Protein AF-A0A353N765-F1 (afdb_monomer_lite)

Secondary structure (DSSP, 8-state):
-EEEEE-TT-EEEEEESSSPPPEEEETTEE-PPP-EEEEETTEEEEEEEEE--TT-EEEEE-HHHHTTTBTTTBSS-S-HHHHHHHHHHHHTT---HHHHHHHHHHHHHHHTTT--SS---EEEEE--PPPEEEEEES--SSGGGHHHHHHHHHH--SEEEEE-HHHHHHHHHHHT---EE--SS--SSS---EEETTEEEEE-SHHHHHHHHHHHHH-SSSSSTT-S-SHHHHHHHHHHH-SEEEEEE--PPPGGG--TTS--HHHHHHHHHHHHHHHHHTTT-EEEEEE-

Sequence (292 aa):
FTIIQITMDGRVYVAEFDNPSLFFLRQGKVIPLRWSELELYGRRIKESRFQAMPGDVLVTVSDGVIHAGIGGVLNLGWRWEEVAGYLEKLVNLNPDAQTLSKWLITACDQLYACQPGDDTTALVFKIRTPRTLTVAVGPPQNKEDDAKIVEMLREEIGTKVVCGGTTGSIVARELGAEIKVNLKDLDPEIPPYGRLRGVDLVTEGIITLSKTLETLKKTEEPTESLTQENAVTMLSKFFLESDNIKFLVGKAINPAHQNPDLPLNLALKMQVVKEIAETLEQRGKNVELLYF

Foldseek 3Di:
DKDWDADPQQKIKIKDFPFDDKQKDDPLAGDDFDWDWDADPNGIMTMGIDGDDALIKIKGKGCLLQQQLDPHLDVRRCHPVNLRVVSSVVVVVVDDQVVSQVVSVVVSCVSNVVPRPDDIDMGMDGDHDFAEEEEEADAAQDPVCLLVSLVVQQPDPHAYEYAAPVNVVSNCVNVVWDWAWDPPPDDPQAFTWTDIVSHPTYGNHLSLLLLLLVVLVPPPDPDDPLPDDGSSSVVNVSLVRGQEYEYEYHQHDDPVPPPPPDDDPSVSRVVSVVSSQVSSVVVVGHYHYHYD

Radius of gyration: 24.38 Å; chains: 1; bounding box: 61×37×76 Å

pLDDT: mean 89.93, std 11.79, range [42.0, 98.31]

Structure (mmCIF, N/CA/C/O backbone):
data_AF-A0A353N765-F1
#
_entry.id   AF-A0A353N765-F1
#
loop_
_atom_site.group_PDB
_atom_site.id
_atom_site.type_symbol
_atom_site.label_atom_id
_atom_site.label_alt_id
_atom_site.label_comp_id
_atom_site.label_asym_id
_atom_site.label_entity_id
_atom_site.label_seq_id
_atom_site.pdbx_PDB_ins_code
_atom_site.Cartn_x
_atom_site.Cartn_y
_atom_site.Cartn_z
_atom_site.occupancy
_atom_site.B_iso_or_equiv
_atom_site.auth_seq_id
_atom_site.auth_comp_id
_atom_site.auth_asym_id
_atom_site.auth_atom_id
_atom_site.pdbx_PDB_model_num
ATOM 1 N N . PHE A 1 1 ? 12.900 11.369 -22.679 1.00 88.62 1 PHE A N 1
ATOM 2 C CA . PHE A 1 1 ? 11.836 11.517 -21.667 1.00 88.62 1 PHE A CA 1
ATOM 3 C C . PHE A 1 1 ? 10.688 10.547 -21.923 1.00 88.62 1 PHE A C 1
ATOM 5 O O . PHE A 1 1 ? 10.446 10.173 -23.068 1.00 88.62 1 PHE A O 1
ATOM 12 N N . THR A 1 2 ? 9.938 10.235 -20.862 1.00 95.12 2 THR A N 1
ATOM 13 C CA . THR A 1 2 ? 8.674 9.485 -20.916 1.00 95.12 2 THR A CA 1
ATOM 14 C C . THR A 1 2 ? 7.602 10.256 -20.146 1.00 95.12 2 THR A C 1
ATOM 16 O O . THR A 1 2 ? 7.842 10.673 -19.015 1.00 95.12 2 THR A O 1
ATOM 19 N N . ILE A 1 3 ? 6.427 10.458 -20.745 1.00 96.25 3 ILE A N 1
ATOM 20 C CA . ILE A 1 3 ? 5.248 11.051 -20.099 1.00 96.25 3 ILE A CA 1
ATOM 21 C C . ILE A 1 3 ? 4.169 9.980 -20.026 1.00 96.25 3 ILE A C 1
ATOM 23 O O . ILE A 1 3 ? 3.846 9.364 -21.039 1.00 96.25 3 ILE A O 1
ATOM 27 N N . ILE A 1 4 ? 3.597 9.780 -18.839 1.00 97.44 4 ILE A N 1
ATOM 28 C CA . ILE A 1 4 ? 2.501 8.838 -18.611 1.00 97.44 4 ILE A CA 1
ATOM 29 C C . ILE A 1 4 ? 1.373 9.582 -17.907 1.00 97.44 4 ILE A C 1
ATOM 31 O O . ILE A 1 4 ? 1.572 10.170 -16.846 1.00 97.44 4 ILE A O 1
ATOM 35 N N . GLN A 1 5 ? 0.181 9.537 -18.491 1.00 97.69 5 GLN A N 1
ATOM 36 C CA . GLN A 1 5 ? -1.042 10.050 -17.890 1.00 97.69 5 GLN A CA 1
ATOM 37 C C . GLN A 1 5 ? -2.024 8.898 -17.713 1.00 97.69 5 GLN A C 1
ATOM 39 O O . GLN A 1 5 ? -2.354 8.206 -18.675 1.00 97.69 5 GLN A O 1
ATOM 44 N N . ILE A 1 6 ? -2.509 8.714 -16.486 1.00 96.50 6 ILE A N 1
ATOM 45 C CA . ILE A 1 6 ? -3.503 7.697 -16.141 1.00 96.50 6 ILE A CA 1
ATOM 46 C C . ILE A 1 6 ? -4.707 8.416 -15.545 1.00 96.50 6 ILE A C 1
ATOM 48 O O . ILE A 1 6 ? -4.584 9.201 -14.608 1.00 96.50 6 ILE A O 1
ATOM 52 N N . THR A 1 7 ? -5.875 8.166 -16.118 1.00 95.19 7 THR A N 1
ATOM 53 C CA . THR A 1 7 ? -7.157 8.684 -15.625 1.00 95.19 7 THR A CA 1
ATOM 54 C C . THR A 1 7 ? -7.790 7.711 -14.630 1.00 95.19 7 THR A C 1
ATOM 56 O O . THR A 1 7 ? -7.470 6.522 -14.630 1.00 95.19 7 THR A O 1
ATOM 59 N N . MET A 1 8 ? -8.719 8.190 -13.795 1.00 89.25 8 MET A N 1
ATOM 60 C CA . MET A 1 8 ? -9.411 7.344 -12.807 1.00 89.25 8 MET A CA 1
ATOM 61 C C . MET A 1 8 ? -10.230 6.217 -13.449 1.00 89.25 8 MET A C 1
ATOM 63 O O . MET A 1 8 ? -10.403 5.166 -12.840 1.00 89.25 8 MET A O 1
ATOM 67 N N . ASP A 1 9 ? -10.699 6.402 -14.687 1.00 92.69 9 ASP A N 1
ATOM 68 C CA . ASP A 1 9 ? -11.381 5.358 -15.451 1.00 92.69 9 ASP A CA 1
ATOM 69 C C . ASP A 1 9 ? -10.416 4.411 -16.185 1.00 92.69 9 ASP A C 1
ATOM 71 O O . ASP A 1 9 ? -10.848 3.571 -16.968 1.00 92.69 9 ASP A O 1
ATOM 75 N N . GLY A 1 10 ? -9.107 4.510 -15.925 1.00 94.44 10 GLY A N 1
ATOM 76 C CA . GLY A 1 10 ? -8.085 3.583 -16.410 1.00 94.44 10 GLY A CA 1
ATOM 77 C C . GLY A 1 10 ? -7.599 3.842 -17.837 1.00 94.44 10 GLY A C 1
ATOM 78 O O . GLY A 1 10 ? -6.813 3.049 -18.356 1.00 94.44 10 GLY A O 1
ATOM 79 N N . ARG A 1 11 ? -8.012 4.939 -18.487 1.00 97.81 11 ARG A N 1
ATOM 80 C CA . ARG A 1 11 ? -7.413 5.336 -19.771 1.00 97.81 11 ARG A CA 1
ATOM 81 C C . ARG A 1 11 ? -5.995 5.823 -19.530 1.00 97.81 11 ARG A C 1
ATOM 83 O O . ARG A 1 11 ? -5.777 6.701 -18.689 1.00 97.81 11 ARG A O 1
ATOM 90 N N . VAL A 1 12 ? -5.068 5.265 -20.298 1.00 98.06 12 VAL A N 1
ATOM 91 C CA . VAL A 1 12 ? -3.646 5.583 -20.258 1.00 98.06 12 VAL A CA 1
ATOM 92 C C . VAL A 1 12 ? -3.241 6.258 -21.557 1.00 98.06 12 VAL A C 1
ATOM 94 O O . VAL A 1 12 ? -3.574 5.791 -22.649 1.00 98.06 12 VAL A O 1
ATOM 97 N N . TYR A 1 13 ? -2.489 7.341 -21.423 1.00 97.81 13 TYR A N 1
ATOM 98 C CA . TYR A 1 13 ? -1.740 7.973 -22.496 1.00 97.81 13 TYR A CA 1
ATOM 99 C C . TYR A 1 13 ? -0.249 7.928 -22.162 1.00 97.81 13 TYR A C 1
ATOM 101 O O . TYR A 1 13 ? 0.144 8.245 -21.038 1.00 97.81 13 TYR A O 1
ATOM 109 N N . VAL A 1 14 ? 0.564 7.530 -23.137 1.00 97.62 14 VAL A N 1
ATOM 110 C CA . VAL A 1 14 ? 2.021 7.447 -23.022 1.00 97.62 14 VAL A CA 1
ATOM 111 C C . VAL A 1 14 ? 2.649 8.186 -24.192 1.00 97.62 14 VAL A C 1
ATOM 113 O O . VAL A 1 14 ? 2.227 7.981 -25.330 1.00 97.62 14 VAL A O 1
ATOM 116 N N . ALA A 1 15 ? 3.660 9.005 -23.915 1.00 96.88 15 ALA A N 1
ATOM 117 C CA . ALA A 1 15 ? 4.512 9.627 -24.920 1.00 96.88 15 ALA A CA 1
ATOM 118 C C . ALA A 1 15 ? 5.990 9.404 -24.588 1.00 96.88 15 ALA A C 1
ATOM 120 O O . ALA A 1 15 ? 6.420 9.647 -23.459 1.00 96.88 15 ALA A O 1
ATOM 121 N N . GLU A 1 16 ? 6.764 8.971 -25.576 1.00 95.75 16 GLU A N 1
ATOM 122 C CA . GLU A 1 16 ? 8.176 8.615 -25.447 1.00 95.75 16 GLU A CA 1
ATOM 123 C C . GLU A 1 16 ? 9.023 9.372 -26.465 1.00 95.75 16 GLU A C 1
ATOM 125 O O . GLU A 1 16 ? 8.690 9.456 -27.650 1.00 95.75 16 GLU A O 1
ATOM 130 N N . PHE A 1 17 ? 10.151 9.892 -25.992 1.00 93.62 17 PHE A N 1
ATOM 131 C CA . PHE A 1 17 ? 11.186 10.512 -26.808 1.00 93.62 17 PHE A CA 1
ATOM 132 C C . PHE A 1 17 ? 12.553 10.085 -26.266 1.00 93.62 17 PHE A C 1
ATOM 134 O O . PHE A 1 17 ? 12.838 10.366 -25.106 1.00 93.62 17 PHE A O 1
ATOM 141 N N . ASP A 1 18 ? 13.375 9.408 -27.066 1.00 89.75 18 ASP A N 1
ATOM 142 C CA . ASP A 1 18 ? 14.732 8.910 -26.747 1.00 89.75 18 ASP A CA 1
ATOM 143 C C . ASP A 1 18 ? 14.887 7.946 -25.546 1.00 89.75 18 ASP A C 1
ATOM 145 O O . ASP A 1 18 ? 15.923 7.301 -25.425 1.00 89.75 18 ASP A O 1
ATOM 149 N N . ASN A 1 19 ? 13.877 7.775 -24.686 1.00 90.81 19 ASN A N 1
ATOM 150 C CA . ASN A 1 19 ? 13.922 6.807 -23.586 1.00 90.81 19 ASN A CA 1
ATOM 151 C C . ASN A 1 19 ? 13.622 5.374 -24.064 1.00 90.81 19 ASN A C 1
ATOM 153 O O . ASN A 1 19 ? 12.919 5.193 -25.065 1.00 90.81 19 ASN A O 1
ATOM 157 N N . PRO A 1 20 ? 14.070 4.350 -23.310 1.00 94.50 20 PRO A N 1
ATOM 158 C CA . PRO A 1 20 ? 13.608 2.981 -23.497 1.00 94.50 20 PRO A CA 1
ATOM 159 C C . PRO A 1 20 ? 12.083 2.890 -23.456 1.00 94.50 20 PRO A C 1
ATOM 161 O O . PRO A 1 20 ? 11.436 3.535 -22.626 1.00 94.50 20 PRO A O 1
ATOM 164 N N . SER A 1 21 ? 11.515 2.055 -24.329 1.00 95.44 21 SER A N 1
ATOM 165 C CA . SER A 1 21 ? 10.065 1.903 -24.389 1.00 95.44 21 SER A CA 1
ATOM 166 C C . SER A 1 21 ? 9.489 1.257 -23.135 1.00 95.44 21 SER A C 1
ATOM 168 O O . SER A 1 21 ? 10.074 0.343 -22.552 1.00 95.44 21 SER A O 1
ATOM 170 N N . LEU A 1 22 ? 8.304 1.719 -22.753 1.00 97.06 22 LEU A N 1
ATOM 171 C CA . LEU A 1 22 ? 7.534 1.260 -21.612 1.00 97.06 22 LEU A CA 1
ATOM 172 C C . LEU A 1 22 ? 7.323 -0.256 -21.654 1.00 97.06 22 LEU A C 1
ATOM 174 O O . LEU A 1 22 ? 6.846 -0.816 -22.645 1.00 97.06 22 LEU A O 1
ATOM 178 N N . PHE A 1 23 ? 7.562 -0.908 -20.522 1.00 98.06 23 PHE A N 1
ATOM 179 C CA . PHE A 1 23 ? 7.103 -2.268 -20.292 1.00 98.06 23 PHE A CA 1
ATOM 180 C C . PHE A 1 23 ? 5.655 -2.221 -19.808 1.00 98.06 23 PHE A C 1
ATOM 182 O O . PHE A 1 23 ? 5.371 -1.769 -18.697 1.00 98.06 23 PHE A O 1
ATOM 189 N N . PHE A 1 24 ? 4.729 -2.699 -20.634 1.00 98.25 24 PHE A N 1
ATOM 190 C CA . PHE A 1 24 ? 3.342 -2.898 -20.233 1.00 98.25 24 PHE A CA 1
ATOM 191 C C . PHE A 1 24 ? 3.104 -4.377 -19.944 1.00 98.25 24 PHE A C 1
ATOM 193 O O . PHE A 1 24 ? 3.171 -5.205 -20.851 1.00 98.25 24 PHE A O 1
ATOM 200 N N . LEU A 1 25 ? 2.839 -4.711 -18.682 1.00 98.12 25 LEU A N 1
ATOM 201 C CA . LEU A 1 25 ? 2.554 -6.067 -18.245 1.00 98.12 25 LEU A CA 1
ATOM 202 C C . LEU A 1 25 ? 1.072 -6.237 -17.935 1.00 98.12 25 LEU A C 1
ATOM 204 O O . LEU A 1 25 ? 0.482 -5.461 -17.184 1.00 98.12 25 LEU A O 1
ATOM 208 N N . ARG A 1 26 ? 0.502 -7.326 -18.440 1.00 97.00 26 ARG A N 1
ATOM 209 C CA . ARG A 1 26 ? -0.854 -7.771 -18.126 1.00 97.00 26 ARG A CA 1
ATOM 210 C C . ARG A 1 26 ? -0.843 -9.280 -17.951 1.00 97.00 26 ARG A C 1
ATOM 212 O O . ARG A 1 26 ? -0.241 -9.996 -18.745 1.00 97.00 26 ARG A O 1
ATOM 219 N N . GLN A 1 27 ? -1.485 -9.755 -16.884 1.00 95.44 27 GLN A N 1
ATOM 220 C CA . GLN A 1 27 ? -1.518 -11.182 -16.525 1.00 95.44 27 GLN A CA 1
ATOM 221 C C . GLN A 1 27 ? -0.111 -11.816 -16.455 1.00 95.44 27 GLN A C 1
ATOM 223 O O . GLN A 1 27 ? 0.110 -12.932 -16.917 1.00 95.44 27 GLN A O 1
ATOM 228 N N . GLY A 1 28 ? 0.859 -11.078 -15.903 1.00 95.19 28 GLY A N 1
ATOM 229 C CA . GLY A 1 28 ? 2.231 -11.564 -15.718 1.00 95.19 28 GLY A CA 1
ATOM 230 C C . GLY A 1 28 ? 3.083 -11.628 -16.987 1.00 95.19 28 GLY A C 1
ATOM 231 O O . GLY A 1 28 ? 4.169 -12.204 -16.943 1.00 95.19 28 GLY A O 1
ATOM 232 N N . LYS A 1 29 ? 2.611 -11.058 -18.103 1.00 97.50 29 LYS A N 1
ATOM 233 C CA . LYS A 1 29 ? 3.309 -11.050 -19.393 1.00 97.50 29 LYS A CA 1
ATOM 234 C C . LYS A 1 29 ? 3.450 -9.654 -19.963 1.00 97.50 29 LYS A C 1
ATOM 236 O O . LYS A 1 29 ? 2.523 -8.855 -19.852 1.00 97.50 29 LYS A O 1
ATOM 241 N N . VAL A 1 30 ? 4.595 -9.377 -20.581 1.00 97.38 30 VAL A N 1
ATOM 242 C CA . VAL A 1 30 ? 4.825 -8.128 -21.310 1.00 97.38 30 VAL A CA 1
ATOM 243 C C . VAL A 1 30 ? 4.044 -8.188 -22.620 1.00 97.38 30 VAL A C 1
ATOM 245 O O . VAL A 1 30 ? 4.188 -9.125 -23.405 1.00 97.38 30 VAL A O 1
ATOM 248 N N . ILE A 1 31 ? 3.189 -7.195 -22.851 1.00 95.62 31 ILE A N 1
ATOM 249 C CA . ILE A 1 31 ? 2.353 -7.095 -24.046 1.00 95.62 31 ILE A CA 1
ATOM 250 C C . ILE A 1 31 ? 2.857 -5.938 -24.912 1.00 95.62 31 ILE A C 1
ATOM 252 O O . ILE A 1 31 ? 3.052 -4.833 -24.399 1.00 95.62 31 ILE A O 1
ATOM 256 N N . PRO A 1 32 ? 3.032 -6.143 -26.231 1.00 92.38 32 PRO A N 1
ATOM 257 C CA . PRO A 1 32 ? 3.418 -5.065 -27.128 1.00 92.38 32 PRO A CA 1
ATOM 258 C C . PRO A 1 32 ? 2.316 -4.003 -27.216 1.00 92.38 32 PRO A C 1
ATOM 260 O O . PRO A 1 32 ? 1.143 -4.307 -27.453 1.00 92.38 32 PRO A O 1
ATOM 263 N N . LEU A 1 33 ? 2.710 -2.739 -27.079 1.00 94.31 33 LEU A N 1
ATOM 264 C CA . LEU A 1 33 ? 1.838 -1.596 -27.326 1.00 94.31 33 LEU A CA 1
ATOM 265 C C . LEU A 1 33 ? 1.863 -1.203 -28.805 1.00 94.31 33 LEU A C 1
ATOM 267 O O . LEU A 1 33 ? 2.879 -1.325 -29.490 1.00 94.31 33 LEU A O 1
ATOM 271 N N . ARG A 1 34 ? 0.726 -0.706 -29.300 1.00 94.38 34 ARG A N 1
ATOM 272 C CA . ARG A 1 34 ? 0.653 -0.068 -30.618 1.00 94.38 34 ARG A CA 1
ATOM 273 C C . ARG A 1 34 ? 1.061 1.390 -30.475 1.00 94.38 34 ARG A C 1
ATOM 275 O O . ARG A 1 34 ? 0.471 2.104 -29.669 1.00 94.38 34 ARG A O 1
ATOM 282 N N . TRP A 1 35 ? 2.031 1.805 -31.275 1.00 95.38 35 TRP A N 1
ATOM 283 C CA . TRP A 1 35 ? 2.570 3.157 -31.262 1.00 95.38 35 TRP A CA 1
ATOM 284 C C . TRP A 1 35 ? 2.161 3.913 -32.522 1.00 95.38 35 TRP A C 1
ATOM 286 O O . TRP A 1 35 ? 2.168 3.354 -33.619 1.00 95.38 35 TRP A O 1
ATOM 296 N N . SER A 1 36 ? 1.832 5.189 -32.359 1.00 94.88 36 SER A N 1
ATOM 297 C CA . SER A 1 36 ? 1.786 6.173 -33.438 1.00 94.88 36 SER A CA 1
ATOM 298 C C . SER A 1 36 ? 2.992 7.096 -33.327 1.00 94.88 36 SER A C 1
ATOM 300 O O . SER A 1 36 ? 3.364 7.477 -32.219 1.00 94.88 36 SER A O 1
ATOM 302 N N . GLU A 1 37 ? 3.587 7.474 -34.453 1.00 93.44 37 GLU A N 1
ATOM 303 C CA . GLU A 1 37 ? 4.688 8.437 -34.478 1.00 93.44 37 GLU A CA 1
ATOM 304 C C . GLU A 1 37 ? 4.165 9.842 -34.779 1.00 93.44 37 GLU A C 1
ATOM 306 O O . GLU A 1 37 ? 3.317 10.034 -35.651 1.00 93.44 37 GLU A O 1
ATOM 311 N N . LEU A 1 38 ? 4.697 10.819 -34.054 1.00 91.06 38 LEU A N 1
ATOM 312 C CA . LEU A 1 38 ? 4.463 12.238 -34.249 1.00 91.06 38 LEU A CA 1
ATOM 313 C C . LEU A 1 38 ? 5.814 12.924 -34.459 1.00 91.06 38 LEU A C 1
ATOM 315 O O . LEU A 1 38 ? 6.715 12.792 -33.633 1.00 91.06 38 LEU A O 1
ATOM 319 N N . GLU A 1 39 ? 5.960 13.672 -35.551 1.00 91.50 39 GLU A N 1
ATOM 320 C CA . GLU A 1 39 ? 7.152 14.485 -35.793 1.00 91.50 39 GLU A CA 1
ATOM 321 C C . GLU A 1 39 ? 6.889 15.941 -35.387 1.00 91.50 39 GLU A C 1
ATOM 323 O O . GLU A 1 39 ? 6.013 16.602 -35.943 1.00 91.50 39 GLU A O 1
ATOM 328 N N . LEU A 1 40 ? 7.651 16.448 -34.416 1.00 88.44 40 LEU A N 1
ATOM 329 C CA . LEU A 1 40 ? 7.603 17.840 -33.965 1.00 88.44 40 LEU A CA 1
ATOM 330 C C . LEU A 1 40 ? 9.001 18.443 -34.041 1.00 88.44 40 LEU A C 1
ATOM 332 O O . LEU A 1 40 ? 9.928 17.943 -33.410 1.00 88.44 40 LEU A O 1
ATOM 336 N N . TYR A 1 41 ? 9.159 19.531 -34.798 1.00 89.50 41 TYR A N 1
ATOM 337 C CA . TYR A 1 41 ? 10.441 20.235 -34.950 1.00 89.50 41 TYR A CA 1
ATOM 338 C C . TYR A 1 41 ? 11.619 19.303 -35.320 1.00 89.50 41 TYR A C 1
ATOM 340 O O . TYR A 1 41 ? 12.726 19.457 -34.807 1.00 89.50 41 TYR A O 1
ATOM 348 N N . GLY A 1 42 ? 11.373 18.307 -36.181 1.00 89.00 42 GLY A N 1
ATOM 349 C CA . GLY A 1 42 ? 12.374 17.321 -36.615 1.00 89.00 42 GLY A CA 1
ATOM 350 C C . GLY A 1 42 ? 12.688 16.219 -35.594 1.00 89.00 42 GLY A C 1
ATOM 351 O O . GLY A 1 42 ? 13.610 15.433 -35.803 1.00 89.00 42 GLY A O 1
ATOM 352 N N . ARG A 1 43 ? 11.946 16.146 -34.483 1.00 90.94 43 ARG A N 1
ATOM 353 C CA . ARG A 1 43 ? 12.054 15.089 -33.470 1.00 90.94 43 ARG A CA 1
ATOM 354 C C . ARG A 1 43 ? 10.874 14.136 -33.575 1.00 90.94 43 ARG A C 1
ATOM 356 O O . ARG A 1 43 ? 9.733 14.582 -33.673 1.00 90.94 43 ARG A O 1
ATOM 363 N N . ARG A 1 44 ? 11.143 12.831 -33.516 1.00 92.62 44 ARG A N 1
ATOM 364 C CA . ARG A 1 44 ? 10.113 11.784 -33.549 1.00 92.62 44 ARG A CA 1
ATOM 365 C C . ARG A 1 44 ? 9.726 11.378 -32.137 1.00 92.62 44 ARG A C 1
ATOM 367 O O . ARG A 1 44 ? 10.560 10.883 -31.388 1.00 92.62 44 ARG A O 1
ATOM 374 N N . ILE A 1 45 ? 8.462 11.573 -31.798 1.00 95.06 45 ILE A N 1
ATOM 375 C CA . ILE A 1 45 ? 7.856 11.182 -30.528 1.00 95.06 45 ILE A CA 1
ATOM 376 C C . ILE A 1 45 ? 6.924 10.007 -30.805 1.00 95.06 45 ILE A C 1
ATOM 378 O O . ILE A 1 45 ? 6.144 10.043 -31.757 1.00 95.06 45 ILE A O 1
ATOM 382 N N . LYS A 1 46 ? 6.995 8.961 -29.983 1.00 95.25 46 LYS A N 1
ATOM 383 C CA . LYS A 1 46 ? 6.057 7.837 -30.049 1.00 95.25 46 LYS A CA 1
ATOM 384 C C . LYS A 1 46 ? 4.958 8.042 -29.025 1.00 95.25 46 LYS A C 1
ATOM 386 O O . LYS A 1 46 ? 5.240 8.320 -27.866 1.00 95.25 46 LYS A O 1
ATOM 391 N N . GLU A 1 47 ? 3.714 7.871 -29.444 1.00 97.00 47 GLU A N 1
ATOM 392 C CA . GLU A 1 47 ? 2.546 7.952 -28.574 1.00 97.00 47 GLU A CA 1
ATOM 393 C C . GLU A 1 47 ? 1.765 6.640 -28.567 1.00 97.00 47 GLU A C 1
ATOM 395 O O . GLU A 1 47 ? 1.634 5.971 -29.595 1.00 97.00 47 GLU A O 1
ATOM 400 N N . SER A 1 48 ? 1.196 6.296 -27.416 1.00 97.19 48 SER A N 1
ATOM 401 C CA . SER A 1 48 ? 0.269 5.178 -27.271 1.00 97.19 48 SER A CA 1
ATOM 402 C C . SER A 1 48 ? -0.893 5.558 -26.361 1.00 97.19 48 SER A C 1
ATOM 404 O O . SER A 1 48 ? -0.742 6.301 -25.390 1.00 97.19 48 SER A O 1
ATOM 406 N N . ARG A 1 49 ? -2.083 5.058 -26.702 1.00 97.75 49 ARG A N 1
ATOM 407 C CA . ARG A 1 49 ? -3.318 5.230 -25.931 1.00 97.75 49 ARG A CA 1
ATOM 408 C C . ARG A 1 49 ? -3.977 3.872 -25.764 1.00 97.75 49 ARG A C 1
ATOM 410 O O . ARG A 1 49 ? -4.230 3.187 -26.754 1.00 97.75 49 ARG A O 1
ATOM 417 N N . PHE A 1 50 ? -4.260 3.483 -24.527 1.00 97.25 50 PHE A N 1
ATOM 418 C CA . PHE A 1 50 ? -4.866 2.187 -24.228 1.00 97.25 50 PHE A CA 1
ATOM 419 C C . PHE A 1 50 ? -5.666 2.212 -22.923 1.00 97.25 50 PHE A C 1
ATOM 421 O O . PHE A 1 50 ? -5.571 3.141 -22.124 1.00 97.25 50 PHE A O 1
ATOM 428 N N . GLN A 1 51 ? -6.479 1.175 -22.723 1.00 97.25 51 GLN A N 1
ATOM 429 C CA . GLN A 1 51 ? -7.261 0.972 -21.509 1.00 97.25 51 GLN A CA 1
ATOM 430 C C . GLN A 1 51 ? -6.527 0.003 -20.580 1.00 97.25 51 GLN A C 1
ATOM 432 O O . GLN A 1 51 ? -6.354 -1.175 -20.922 1.00 97.25 51 GLN A O 1
ATOM 437 N N . ALA A 1 52 ? -6.123 0.489 -19.409 1.00 96.69 52 ALA A N 1
ATOM 438 C CA . ALA A 1 52 ? -5.592 -0.348 -18.347 1.00 96.69 52 ALA A CA 1
ATOM 439 C C . ALA A 1 52 ? -6.718 -0.940 -17.489 1.00 96.69 52 ALA A C 1
ATOM 441 O O . ALA A 1 52 ? -7.834 -0.415 -17.417 1.00 96.69 52 ALA A O 1
ATOM 442 N N . MET A 1 53 ? -6.409 -2.061 -16.852 1.00 96.00 53 MET A N 1
ATOM 443 C CA . MET A 1 53 ? -7.300 -2.837 -16.000 1.00 96.00 53 MET A CA 1
ATOM 444 C C . MET A 1 53 ? -6.614 -3.130 -14.660 1.00 96.00 53 MET A C 1
ATOM 446 O O . MET A 1 53 ? -5.383 -3.172 -14.599 1.00 96.00 53 MET A O 1
ATOM 450 N N . PRO A 1 54 ? -7.376 -3.361 -13.576 1.00 95.25 54 PRO A N 1
ATOM 451 C CA . PRO A 1 54 ? -6.803 -3.832 -12.321 1.00 95.25 54 PRO A CA 1
ATOM 452 C C . PRO A 1 54 ? -5.921 -5.071 -12.530 1.00 95.25 54 PRO A C 1
ATOM 454 O O . PRO A 1 54 ? -6.329 -6.030 -13.181 1.00 95.25 54 PRO A O 1
ATOM 457 N N . GLY A 1 55 ? -4.716 -5.044 -11.966 1.00 94.81 55 GLY A N 1
ATOM 458 C CA . GLY A 1 55 ? -3.686 -6.067 -12.142 1.00 94.81 55 GLY A CA 1
ATOM 459 C C . GLY A 1 55 ? -2.636 -5.730 -13.202 1.00 94.81 55 GLY A C 1
ATOM 460 O O . GLY A 1 55 ? -1.571 -6.345 -13.187 1.00 94.81 55 GLY A O 1
ATOM 461 N N . ASP A 1 56 ? -2.885 -4.750 -14.074 1.00 97.50 56 ASP A N 1
ATOM 462 C CA . ASP A 1 56 ? -1.877 -4.284 -15.025 1.00 97.50 56 ASP A CA 1
ATOM 463 C C . ASP A 1 56 ? -0.723 -3.564 -14.317 1.00 97.50 56 ASP A C 1
ATOM 465 O O . ASP A 1 56 ? -0.912 -2.865 -13.314 1.00 97.50 56 ASP A O 1
ATOM 469 N N . VAL A 1 57 ? 0.477 -3.700 -14.879 1.00 98.12 57 VAL A N 1
ATOM 470 C CA . VAL A 1 57 ? 1.694 -3.042 -14.398 1.00 98.12 57 VAL A CA 1
ATOM 471 C C . VAL A 1 57 ? 2.357 -2.304 -15.552 1.00 98.12 57 VAL A C 1
ATOM 473 O O . VAL A 1 57 ? 2.529 -2.854 -16.636 1.00 98.12 57 VAL A O 1
ATOM 476 N N . LEU A 1 58 ? 2.727 -1.048 -15.329 1.00 98.19 58 LEU A N 1
ATOM 477 C CA . LEU A 1 58 ? 3.492 -0.243 -16.273 1.00 98.19 58 LEU A CA 1
ATOM 478 C C . LEU A 1 58 ? 4.849 0.045 -15.639 1.00 98.19 58 LEU A C 1
ATOM 480 O O . LEU A 1 58 ? 4.901 0.511 -14.502 1.00 98.19 58 LEU A O 1
ATOM 484 N N . VAL A 1 59 ? 5.934 -0.210 -16.362 1.00 98.19 59 VAL A N 1
ATOM 485 C CA . VAL A 1 59 ? 7.294 0.092 -15.906 1.00 98.19 59 VAL A CA 1
ATOM 486 C C . VAL A 1 59 ? 7.988 0.941 -16.958 1.00 98.19 59 VAL A C 1
ATOM 488 O O . VAL A 1 59 ? 8.067 0.544 -18.117 1.00 98.19 59 VAL A O 1
ATOM 491 N N . THR A 1 60 ? 8.494 2.104 -16.558 1.00 97.44 60 THR A N 1
ATOM 492 C CA . THR A 1 60 ? 9.382 2.935 -17.382 1.00 97.44 60 THR A CA 1
ATOM 493 C C . THR A 1 60 ? 10.731 3.053 -16.697 1.00 97.44 60 THR A C 1
ATOM 495 O O . THR A 1 60 ? 10.814 3.085 -15.468 1.00 97.44 60 THR A O 1
ATOM 498 N N . VAL A 1 61 ? 11.787 3.126 -17.495 1.00 97.06 61 VAL A N 1
ATOM 499 C CA . VAL A 1 61 ? 13.167 3.149 -17.010 1.00 97.06 61 VAL A CA 1
ATOM 500 C C . VAL A 1 61 ? 13.987 4.201 -17.751 1.00 97.06 61 VAL A C 1
ATOM 502 O O . VAL A 1 61 ? 13.604 4.614 -18.849 1.00 97.06 61 VAL A O 1
ATOM 505 N N . SER A 1 62 ? 15.093 4.645 -17.153 1.00 95.25 62 SER A N 1
ATOM 506 C CA . SER A 1 62 ? 16.162 5.315 -17.899 1.00 95.25 62 SER A CA 1
ATOM 507 C C . SER A 1 62 ? 16.976 4.298 -18.703 1.00 95.25 62 SER A C 1
ATOM 509 O O . SER A 1 62 ? 16.908 3.085 -18.487 1.00 95.25 62 SER A O 1
ATOM 511 N N . ASP A 1 63 ? 17.751 4.807 -19.648 1.00 93.62 63 ASP A N 1
ATOM 512 C CA . ASP A 1 63 ? 18.784 4.074 -20.375 1.00 93.62 63 ASP A CA 1
ATOM 513 C C . ASP A 1 63 ? 19.828 3.432 -19.450 1.00 93.62 63 ASP A C 1
ATOM 515 O O . ASP A 1 63 ? 20.256 2.320 -19.747 1.00 93.62 63 ASP A O 1
ATOM 519 N N . GLY A 1 64 ? 20.129 4.021 -18.287 1.00 94.12 64 GLY A N 1
ATOM 520 C CA . GLY A 1 64 ? 20.946 3.383 -17.243 1.00 94.12 64 GLY A CA 1
ATOM 521 C C . GLY A 1 64 ? 20.487 1.961 -16.867 1.00 94.12 64 GLY A C 1
ATOM 522 O O . GLY A 1 64 ? 21.306 1.072 -16.665 1.00 94.12 64 GLY A O 1
ATOM 523 N N . VAL A 1 65 ? 19.181 1.660 -16.887 1.00 95.44 65 VAL A N 1
ATOM 524 C CA . VAL A 1 65 ? 18.710 0.274 -16.667 1.00 95.44 65 VAL A CA 1
ATOM 525 C C . VAL A 1 65 ? 19.070 -0.635 -17.845 1.00 95.44 65 VAL A C 1
ATOM 527 O O . VAL A 1 65 ? 19.526 -1.757 -17.642 1.00 95.44 65 VAL A O 1
ATOM 530 N N . ILE A 1 66 ? 18.886 -0.160 -19.080 1.00 94.38 66 ILE A N 1
ATOM 531 C CA . ILE A 1 66 ? 19.159 -0.946 -20.294 1.00 94.38 66 ILE A CA 1
ATOM 532 C C . ILE A 1 66 ? 20.667 -1.140 -20.514 1.00 94.38 66 ILE A C 1
ATOM 534 O O . ILE A 1 66 ? 21.115 -2.142 -21.071 1.00 94.38 66 ILE A O 1
ATOM 538 N N . HIS A 1 67 ? 21.474 -0.188 -20.058 1.00 90.88 67 HIS A N 1
ATOM 539 C CA . HIS A 1 67 ? 22.928 -0.220 -20.144 1.00 90.88 67 HIS A CA 1
ATOM 540 C C . HIS A 1 67 ? 23.594 -0.813 -18.898 1.00 90.88 67 HIS A C 1
ATOM 542 O O . HIS A 1 67 ? 24.823 -0.879 -18.843 1.00 90.88 67 HIS A O 1
ATOM 548 N N . ALA A 1 68 ? 22.818 -1.312 -17.932 1.00 90.06 68 ALA A N 1
ATOM 549 C CA . ALA A 1 68 ? 23.357 -1.910 -16.721 1.00 90.06 68 ALA A CA 1
ATOM 550 C C . ALA A 1 68 ? 24.358 -3.033 -17.036 1.00 90.06 68 ALA A C 1
ATOM 552 O O . ALA A 1 68 ? 24.083 -3.951 -17.812 1.00 90.06 68 ALA A O 1
ATOM 553 N N . GLY A 1 69 ? 25.549 -2.930 -16.442 1.00 85.88 69 GLY A N 1
ATOM 554 C CA . GLY A 1 69 ? 26.642 -3.886 -16.615 1.00 85.88 69 GLY A CA 1
ATOM 555 C C . GLY A 1 69 ? 27.412 -3.802 -17.936 1.00 85.88 69 GLY A C 1
ATOM 556 O O . GLY A 1 69 ? 28.301 -4.632 -18.132 1.00 85.88 69 GLY A O 1
ATOM 557 N N . ILE A 1 70 ? 27.127 -2.836 -18.823 1.00 85.81 70 ILE A N 1
ATOM 558 C CA . ILE A 1 70 ? 27.863 -2.668 -20.087 1.00 85.81 70 ILE A CA 1
ATOM 559 C C . ILE A 1 70 ? 29.365 -2.452 -19.843 1.00 85.81 70 ILE A C 1
ATOM 561 O O . ILE A 1 70 ? 29.766 -1.644 -19.009 1.00 85.81 70 ILE A O 1
ATOM 565 N N . GLY A 1 71 ? 30.210 -3.198 -20.560 1.00 70.44 71 GLY A N 1
ATOM 566 C CA . GLY A 1 71 ? 31.672 -3.101 -20.434 1.00 70.44 71 GLY A CA 1
ATOM 567 C C . GLY A 1 71 ? 32.245 -3.681 -19.132 1.00 70.44 71 GLY A C 1
ATOM 568 O O . GLY A 1 71 ? 33.457 -3.624 -18.931 1.00 70.44 71 GLY A O 1
ATOM 569 N N . GLY A 1 72 ? 31.394 -4.254 -18.277 1.00 79.06 72 GLY A N 1
ATOM 570 C CA . GLY A 1 72 ? 31.766 -4.944 -17.045 1.00 79.06 72 GLY A CA 1
ATOM 571 C C . GLY A 1 72 ? 31.222 -6.369 -17.038 1.00 79.06 72 GLY A C 1
ATOM 572 O O . GLY A 1 72 ? 31.779 -7.258 -17.679 1.00 79.06 72 GLY A O 1
ATOM 573 N N . VAL A 1 73 ? 30.124 -6.587 -16.309 1.00 76.81 73 VAL A N 1
ATOM 574 C CA . VAL A 1 73 ? 29.481 -7.906 -16.160 1.00 76.81 73 VAL A CA 1
ATOM 575 C C . VAL A 1 73 ? 28.866 -8.402 -17.477 1.00 76.81 73 VAL A C 1
ATOM 577 O O . VAL A 1 73 ? 28.825 -9.608 -17.723 1.00 76.81 73 VAL A O 1
ATOM 580 N N . LEU A 1 74 ? 28.404 -7.489 -18.338 1.00 79.19 74 LEU A N 1
ATOM 581 C CA . LEU A 1 74 ? 27.758 -7.781 -19.617 1.00 79.19 74 LEU A CA 1
ATOM 582 C C . LEU A 1 74 ? 28.458 -7.052 -20.772 1.00 79.19 74 LEU A C 1
ATOM 584 O O . LEU A 1 74 ? 28.798 -5.874 -20.694 1.00 79.19 74 LEU A O 1
ATOM 588 N N . ASN A 1 75 ? 28.594 -7.728 -21.913 1.00 73.94 75 ASN A N 1
ATOM 589 C CA . ASN A 1 75 ? 29.221 -7.129 -23.097 1.00 73.94 75 ASN A CA 1
ATOM 590 C C . ASN A 1 75 ? 28.335 -6.076 -23.789 1.00 73.94 75 ASN A C 1
ATOM 592 O O . ASN A 1 75 ? 28.861 -5.170 -24.425 1.00 73.94 75 ASN A O 1
ATOM 596 N N . LEU A 1 76 ? 27.004 -6.200 -23.693 1.00 81.31 76 LEU A N 1
ATOM 597 C CA . LEU A 1 76 ? 26.032 -5.363 -24.419 1.00 81.31 76 LEU A CA 1
ATOM 598 C C . LEU A 1 76 ? 25.037 -4.627 -23.499 1.00 81.31 76 LEU A C 1
ATOM 600 O O . LEU A 1 76 ? 24.064 -4.062 -23.993 1.00 81.31 76 LEU A O 1
ATOM 604 N N . GLY A 1 77 ? 25.268 -4.634 -22.182 1.00 88.19 77 GLY A N 1
ATOM 605 C CA . GLY A 1 77 ? 24.293 -4.165 -21.190 1.00 88.19 77 GLY A CA 1
ATOM 606 C C . GLY A 1 77 ? 23.119 -5.133 -20.996 1.00 88.19 77 GLY A C 1
ATOM 607 O O . GLY A 1 77 ? 23.127 -6.241 -21.539 1.00 88.19 77 GLY A O 1
ATOM 608 N N . TRP A 1 78 ? 22.122 -4.709 -20.217 1.00 93.50 78 TRP A N 1
ATOM 609 C CA . TRP A 1 78 ? 20.914 -5.472 -19.902 1.00 93.50 78 TRP A CA 1
ATOM 610 C C . TRP A 1 78 ? 19.769 -5.094 -20.844 1.00 93.50 78 TRP A C 1
ATOM 612 O O . TRP A 1 78 ? 18.965 -4.200 -20.587 1.00 93.50 78 TRP A O 1
ATOM 622 N N . ARG A 1 79 ? 19.715 -5.762 -21.994 1.00 93.62 79 ARG A N 1
ATOM 623 C CA . ARG A 1 79 ? 18.856 -5.364 -23.117 1.00 93.62 79 ARG A CA 1
ATOM 624 C C . ARG A 1 79 ? 17.377 -5.375 -22.737 1.00 93.62 79 ARG A C 1
ATOM 626 O O . ARG A 1 79 ? 16.950 -6.103 -21.840 1.00 93.62 79 ARG A O 1
ATOM 633 N N . TRP A 1 80 ? 16.570 -4.616 -23.478 1.00 95.75 80 TRP A N 1
ATOM 634 C CA . TRP A 1 80 ? 15.137 -4.471 -23.213 1.00 95.75 80 TRP A CA 1
ATOM 635 C C . TRP A 1 80 ? 14.422 -5.823 -23.062 1.00 95.75 80 TRP A C 1
ATOM 637 O O . TRP A 1 80 ? 13.662 -6.018 -22.118 1.00 95.75 80 TRP A O 1
ATOM 647 N N . GLU A 1 81 ? 14.712 -6.800 -23.923 1.00 95.88 81 GLU A N 1
ATOM 648 C CA . GLU A 1 81 ? 14.099 -8.133 -23.873 1.00 95.88 81 GLU A CA 1
ATOM 649 C C . GLU A 1 81 ? 14.486 -8.923 -22.610 1.00 95.88 81 GLU A C 1
ATOM 651 O O . GLU A 1 81 ? 13.701 -9.725 -22.100 1.00 95.88 81 GLU A O 1
ATOM 656 N N . GLU A 1 82 ? 15.688 -8.694 -22.082 1.00 96.25 82 GLU A N 1
ATOM 657 C CA . GLU A 1 82 ? 16.198 -9.347 -20.874 1.00 96.25 82 GLU A CA 1
ATOM 658 C C . GLU A 1 82 ? 15.556 -8.743 -19.621 1.00 96.25 82 GLU A C 1
ATOM 660 O O . GLU A 1 82 ? 15.135 -9.484 -18.727 1.00 96.25 82 GLU A O 1
ATOM 665 N N . VAL A 1 83 ? 15.403 -7.415 -19.590 1.00 97.31 83 VAL A N 1
ATOM 666 C CA . VAL A 1 83 ? 14.654 -6.700 -18.546 1.00 97.31 83 VAL A CA 1
ATOM 667 C C . VAL A 1 83 ? 13.183 -7.113 -18.572 1.00 97.31 83 VAL A C 1
ATOM 669 O O . VAL A 1 83 ? 12.620 -7.439 -17.528 1.00 97.31 83 VAL A O 1
ATOM 672 N N . ALA A 1 84 ? 12.566 -7.193 -19.756 1.00 97.81 84 ALA A N 1
ATOM 673 C CA . ALA A 1 84 ? 11.199 -7.681 -19.929 1.00 97.81 84 ALA A CA 1
ATOM 674 C C . ALA A 1 84 ? 11.030 -9.090 -19.336 1.00 97.81 84 ALA A C 1
ATOM 676 O O . ALA A 1 84 ? 10.145 -9.313 -18.509 1.00 97.81 84 ALA A O 1
ATOM 677 N N . GLY A 1 85 ? 11.919 -10.027 -19.685 1.00 97.56 85 GLY A N 1
ATOM 678 C CA . GLY A 1 85 ? 11.892 -11.390 -19.150 1.00 97.56 85 GLY A CA 1
ATOM 679 C C . GLY A 1 85 ? 12.116 -11.467 -17.634 1.00 97.56 85 GLY A C 1
ATOM 680 O O . GLY A 1 85 ? 11.570 -12.353 -16.971 1.00 97.56 85 GLY A O 1
ATOM 681 N N . TYR A 1 86 ? 12.891 -10.545 -17.063 1.00 97.25 86 TYR A N 1
ATOM 682 C CA . TYR A 1 86 ? 13.058 -10.423 -15.615 1.00 97.25 86 TYR A CA 1
ATOM 683 C C . TYR A 1 86 ? 11.788 -9.893 -14.935 1.00 97.25 86 TYR A C 1
ATOM 685 O O . TYR A 1 86 ? 11.307 -10.499 -13.975 1.00 97.25 86 TYR A O 1
ATOM 693 N N . LEU A 1 87 ? 11.186 -8.831 -15.479 1.00 98.00 87 LEU A N 1
ATOM 694 C CA . LEU A 1 87 ? 9.935 -8.251 -14.985 1.00 98.00 87 LEU A CA 1
ATOM 695 C C . LEU A 1 87 ? 8.780 -9.260 -14.997 1.00 98.00 87 LEU A C 1
ATOM 697 O O . LEU A 1 87 ? 8.033 -9.330 -14.022 1.00 98.00 87 LEU A O 1
ATOM 701 N N . GLU A 1 88 ? 8.659 -10.084 -16.043 1.00 97.69 88 GLU A N 1
ATOM 702 C CA . GLU A 1 88 ? 7.653 -11.155 -16.092 1.00 97.69 88 GLU A CA 1
ATOM 703 C C . GLU A 1 88 ? 7.795 -12.140 -14.924 1.00 97.69 88 GLU A C 1
ATOM 705 O O . GLU A 1 88 ? 6.798 -12.556 -14.334 1.00 97.69 88 GLU A O 1
ATOM 710 N N . LYS A 1 89 ? 9.024 -12.511 -14.546 1.00 96.25 89 LYS A N 1
ATOM 711 C CA . LYS A 1 89 ? 9.255 -13.412 -13.405 1.00 96.25 89 LYS A CA 1
ATOM 712 C C . LYS A 1 89 ? 8.854 -12.748 -12.091 1.00 96.25 89 LYS A C 1
ATOM 714 O O . LYS A 1 89 ? 8.167 -13.369 -11.283 1.00 96.25 89 LYS A O 1
ATOM 719 N N . LEU A 1 90 ? 9.253 -11.491 -11.895 1.00 95.94 90 LEU A N 1
ATOM 720 C CA . LEU A 1 90 ? 9.018 -10.769 -10.646 1.00 95.94 90 LEU A CA 1
ATOM 721 C C . LEU A 1 90 ? 7.547 -10.417 -10.422 1.00 95.94 90 LEU A C 1
ATOM 723 O O . LEU A 1 90 ? 7.049 -10.575 -9.310 1.00 95.94 90 LEU A O 1
ATOM 727 N N . VAL A 1 91 ? 6.826 -9.977 -11.458 1.00 94.81 91 VAL A N 1
ATOM 728 C CA . VAL A 1 91 ? 5.405 -9.607 -11.338 1.00 94.81 91 VAL A CA 1
ATOM 729 C C . VAL A 1 91 ? 4.551 -10.777 -10.845 1.00 94.81 91 VAL A C 1
ATOM 731 O O . VAL A 1 91 ? 3.613 -10.563 -10.079 1.00 94.81 91 VAL A O 1
ATOM 734 N N . ASN A 1 92 ? 4.900 -12.013 -11.212 1.00 92.38 92 ASN A N 1
ATOM 735 C CA . ASN A 1 92 ? 4.178 -13.211 -10.778 1.00 92.38 92 ASN A CA 1
ATOM 736 C C . ASN A 1 92 ? 4.342 -13.526 -9.277 1.00 92.38 92 ASN A C 1
ATOM 738 O O . ASN A 1 92 ? 3.548 -14.289 -8.729 1.00 92.38 92 ASN A O 1
ATOM 742 N N . LEU A 1 93 ? 5.301 -12.897 -8.585 1.00 93.75 93 LEU A N 1
ATOM 743 C CA . LEU A 1 93 ? 5.411 -12.932 -7.118 1.00 93.75 93 LEU A CA 1
ATOM 744 C C . LEU A 1 93 ? 4.420 -11.977 -6.426 1.00 93.75 93 LEU A C 1
ATOM 746 O O . LEU A 1 93 ? 4.365 -11.918 -5.202 1.00 93.75 93 LEU A O 1
ATOM 750 N N . ASN A 1 94 ? 3.624 -11.235 -7.203 1.00 90.50 94 ASN A N 1
ATOM 751 C CA . ASN A 1 94 ? 2.657 -10.236 -6.752 1.00 90.50 94 ASN A CA 1
ATOM 752 C C . ASN A 1 94 ? 3.214 -9.097 -5.864 1.00 90.50 94 ASN A C 1
ATOM 754 O O . ASN A 1 94 ? 2.487 -8.645 -4.974 1.00 90.50 94 ASN A O 1
ATOM 758 N N . PRO A 1 95 ? 4.423 -8.551 -6.119 1.00 93.62 95 PRO A N 1
ATOM 759 C CA . PRO A 1 95 ? 4.938 -7.420 -5.348 1.00 93.62 95 PRO A CA 1
ATOM 760 C C . PRO A 1 95 ? 4.049 -6.179 -5.505 1.00 93.62 95 PRO A C 1
ATOM 762 O O . PRO A 1 95 ? 3.303 -6.035 -6.486 1.00 93.62 95 PRO A O 1
ATOM 765 N N . ASP A 1 96 ? 4.124 -5.256 -4.548 1.00 91.06 96 ASP A N 1
ATOM 766 C CA . ASP A 1 96 ? 3.659 -3.889 -4.778 1.00 91.06 96 ASP A CA 1
ATOM 767 C C . ASP A 1 96 ? 4.623 -3.124 -5.709 1.00 91.06 96 ASP A C 1
ATOM 769 O O . ASP A 1 96 ? 5.681 -3.622 -6.104 1.00 91.06 96 ASP A O 1
ATOM 773 N N . ALA A 1 97 ? 4.217 -1.923 -6.128 1.00 93.88 97 ALA A N 1
ATOM 774 C CA . ALA A 1 97 ? 4.980 -1.137 -7.093 1.00 93.88 97 ALA A CA 1
ATOM 775 C C . ALA A 1 97 ? 6.365 -0.727 -6.559 1.00 93.88 97 ALA A C 1
ATOM 777 O O . ALA A 1 97 ? 7.337 -0.771 -7.309 1.00 93.88 97 ALA A O 1
ATOM 778 N N . GLN A 1 98 ? 6.455 -0.380 -5.271 1.00 91.56 98 GLN A N 1
ATOM 779 C CA . GLN A 1 98 ? 7.703 0.025 -4.619 1.00 91.56 98 GLN A CA 1
ATOM 780 C C . GLN A 1 98 ? 8.676 -1.151 -4.495 1.00 91.56 98 GLN A C 1
ATOM 782 O O . GLN A 1 98 ? 9.865 -1.016 -4.760 1.00 91.56 98 GLN A O 1
ATOM 787 N N . THR A 1 99 ? 8.176 -2.324 -4.124 1.00 93.12 99 THR A N 1
ATOM 788 C CA . THR A 1 99 ? 8.971 -3.547 -4.028 1.00 93.12 99 THR A CA 1
ATOM 789 C C . THR A 1 99 ? 9.514 -3.934 -5.401 1.00 93.12 99 THR A C 1
ATOM 791 O O . THR A 1 99 ? 10.700 -4.226 -5.534 1.00 93.12 99 THR A O 1
ATOM 794 N N . LEU A 1 100 ? 8.678 -3.877 -6.445 1.00 96.69 100 LEU A N 1
ATOM 795 C CA . LEU A 1 100 ? 9.111 -4.188 -7.806 1.00 96.69 100 LEU A CA 1
ATOM 796 C C . LEU A 1 100 ? 10.160 -3.193 -8.324 1.00 96.69 100 LEU A C 1
ATOM 798 O O . LEU A 1 100 ? 11.133 -3.620 -8.945 1.00 96.69 100 LEU A O 1
ATOM 802 N N . SER A 1 101 ? 9.996 -1.890 -8.061 1.00 96.56 101 SER A N 1
ATOM 803 C CA . SER A 1 101 ? 10.992 -0.889 -8.463 1.00 96.56 101 SER A CA 1
ATOM 804 C C . SER A 1 101 ? 12.317 -1.095 -7.729 1.00 96.56 101 SER A C 1
ATOM 806 O O . SER A 1 101 ? 13.366 -1.085 -8.369 1.00 96.56 101 SER A O 1
ATOM 808 N N . LYS A 1 102 ? 12.279 -1.380 -6.420 1.00 95.50 102 LYS A N 1
ATOM 809 C CA . LYS A 1 102 ? 13.468 -1.717 -5.625 1.00 95.50 102 LYS A CA 1
ATOM 810 C C . LYS A 1 102 ? 14.188 -2.939 -6.175 1.00 95.50 102 LYS A C 1
ATOM 812 O O . LYS A 1 102 ? 15.377 -2.856 -6.442 1.00 95.50 102 LYS A O 1
ATOM 817 N N . TRP A 1 103 ? 13.481 -4.044 -6.415 1.00 96.75 103 TRP A N 1
ATOM 818 C CA . TRP A 1 103 ? 14.089 -5.256 -6.975 1.00 96.75 103 TRP A CA 1
ATOM 819 C C . TRP A 1 103 ? 14.748 -5.018 -8.336 1.00 96.75 103 TRP A C 1
ATOM 821 O O . TRP A 1 103 ? 15.793 -5.606 -8.615 1.00 96.75 103 TRP A O 1
ATOM 831 N N . LEU A 1 104 ? 14.160 -4.162 -9.177 1.00 96.88 104 LEU A N 1
ATOM 832 C CA . LEU A 1 104 ? 14.748 -3.800 -10.463 1.00 96.88 104 LEU A CA 1
ATOM 833 C C . LEU A 1 104 ? 16.027 -2.967 -10.291 1.00 96.88 104 LEU A C 1
ATOM 835 O O . LEU A 1 104 ? 17.040 -3.282 -10.912 1.00 96.88 104 LEU A O 1
ATOM 839 N N . ILE A 1 105 ? 16.009 -1.951 -9.424 1.00 96.00 105 ILE A N 1
ATOM 840 C CA . ILE A 1 105 ? 17.184 -1.110 -9.147 1.00 96.00 105 ILE A CA 1
ATOM 841 C C . ILE A 1 105 ? 18.300 -1.908 -8.464 1.00 96.00 105 ILE A C 1
ATOM 843 O O . ILE A 1 105 ? 19.454 -1.789 -8.859 1.00 96.00 105 ILE A O 1
ATOM 847 N N . THR A 1 106 ? 17.977 -2.782 -7.507 1.00 95.38 106 THR A N 1
ATOM 848 C CA . THR A 1 106 ? 18.959 -3.673 -6.869 1.00 95.38 106 THR A CA 1
ATOM 849 C C . THR A 1 106 ? 19.624 -4.597 -7.888 1.00 95.38 106 THR A C 1
ATOM 851 O O . THR A 1 106 ? 20.831 -4.808 -7.818 1.00 95.38 106 THR A O 1
ATOM 854 N N . ALA A 1 107 ? 18.871 -5.122 -8.859 1.00 95.31 107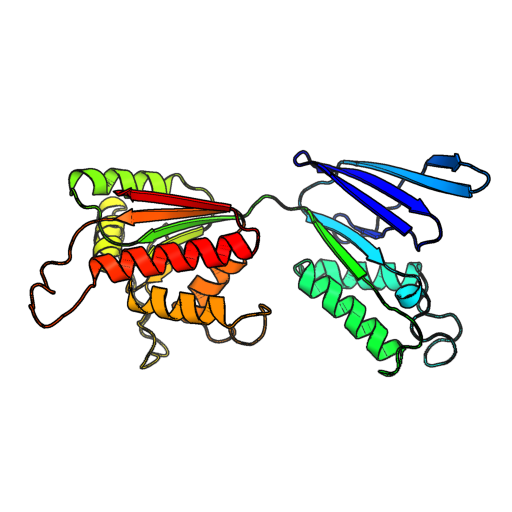 ALA A N 1
ATOM 855 C CA . ALA A 1 107 ? 19.455 -5.914 -9.939 1.00 95.31 107 ALA A CA 1
ATOM 856 C C . ALA A 1 107 ? 20.414 -5.077 -10.806 1.00 95.31 107 ALA A C 1
ATOM 858 O O . ALA A 1 107 ? 21.489 -5.558 -11.158 1.00 95.31 107 ALA A O 1
ATOM 859 N N . CYS A 1 108 ? 20.071 -3.818 -11.100 1.00 94.69 108 CYS A N 1
ATOM 860 C CA . CYS A 1 108 ? 20.962 -2.914 -11.831 1.00 94.69 108 CYS A CA 1
ATOM 861 C C . CYS A 1 108 ? 22.253 -2.638 -11.050 1.00 94.69 108 CYS A C 1
ATOM 863 O O . CYS A 1 108 ? 23.335 -2.740 -11.617 1.00 94.69 108 CYS A O 1
ATOM 865 N N . ASP A 1 109 ? 22.157 -2.352 -9.750 1.00 93.38 109 ASP A N 1
ATOM 866 C CA . ASP A 1 109 ? 23.320 -2.104 -8.889 1.00 93.38 109 ASP A CA 1
ATOM 867 C C . ASP A 1 109 ? 24.269 -3.314 -8.852 1.00 93.38 109 ASP A C 1
ATOM 869 O O . ASP A 1 109 ? 25.481 -3.175 -9.005 1.00 93.38 109 ASP A O 1
ATOM 873 N N . GLN A 1 110 ? 23.716 -4.530 -8.781 1.00 92.50 110 GLN A N 1
ATOM 874 C CA . GLN A 1 110 ? 24.494 -5.768 -8.889 1.00 92.50 110 GLN A CA 1
ATOM 875 C C . GLN A 1 110 ? 25.187 -5.913 -10.250 1.00 92.50 110 GLN A C 1
ATOM 877 O O . GLN A 1 110 ? 26.357 -6.296 -10.304 1.00 92.50 110 GLN A O 1
ATOM 882 N N . LEU A 1 111 ? 24.501 -5.589 -11.351 1.00 92.81 111 LEU A N 1
ATOM 883 C CA . LEU A 1 111 ? 25.088 -5.607 -12.697 1.00 92.81 111 LEU A CA 1
ATOM 884 C C . LEU A 1 111 ? 26.188 -4.553 -12.867 1.00 92.81 111 LEU A C 1
ATOM 886 O O . LEU A 1 111 ? 27.150 -4.785 -13.596 1.00 92.81 111 LEU A O 1
ATOM 890 N N . TYR A 1 112 ? 26.082 -3.432 -12.157 1.00 92.00 112 TYR A N 1
ATOM 891 C CA . TYR A 1 112 ? 27.123 -2.413 -12.057 1.00 92.00 112 TYR A CA 1
ATOM 892 C C . TYR A 1 112 ? 28.239 -2.755 -11.061 1.00 92.00 112 TYR A C 1
ATOM 894 O O . TYR A 1 112 ? 29.126 -1.934 -10.847 1.00 92.00 112 TYR A O 1
ATOM 902 N N . ALA A 1 113 ? 28.219 -3.936 -10.433 1.00 90.19 113 ALA A N 1
ATOM 903 C CA . ALA A 1 113 ? 29.142 -4.300 -9.356 1.00 90.19 113 ALA A CA 1
ATOM 904 C C . ALA A 1 113 ? 29.195 -3.245 -8.227 1.00 90.19 113 ALA A C 1
ATOM 906 O O . ALA A 1 113 ? 30.257 -2.969 -7.665 1.00 90.19 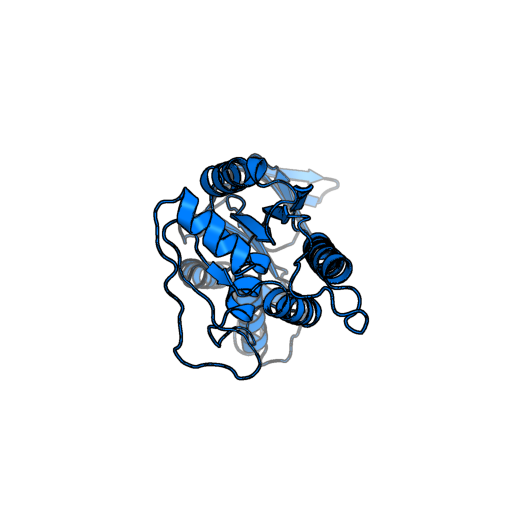113 ALA A O 1
ATOM 907 N N . CYS A 1 114 ? 28.039 -2.649 -7.916 1.00 89.38 114 CYS A N 1
ATOM 908 C CA . CYS A 1 114 ? 27.856 -1.571 -6.942 1.00 89.38 114 CYS A CA 1
ATOM 909 C C . CYS A 1 114 ? 28.676 -0.303 -7.254 1.00 89.38 114 CYS A C 1
ATOM 911 O O . CYS A 1 114 ? 29.035 0.462 -6.357 1.00 89.38 114 CYS A O 1
ATOM 913 N N . GLN A 1 115 ? 29.002 -0.089 -8.532 1.00 88.88 115 GLN A N 1
ATOM 914 C CA . GLN A 1 115 ? 29.684 1.095 -9.054 1.00 88.88 115 GLN A CA 1
ATOM 915 C C . GLN A 1 115 ? 28.897 1.627 -10.262 1.00 88.88 115 GLN A C 1
ATOM 917 O O . GLN A 1 115 ? 29.296 1.391 -11.406 1.00 88.88 115 GLN A O 1
ATOM 922 N N . PRO A 1 116 ? 27.743 2.287 -10.036 1.00 84.38 116 PRO A N 1
ATOM 923 C CA . PRO A 1 116 ? 26.893 2.764 -11.121 1.00 84.38 116 PRO A CA 1
ATOM 924 C C . PRO A 1 116 ? 27.667 3.722 -12.030 1.00 84.38 116 PRO A C 1
ATOM 926 O O . PRO A 1 116 ? 28.269 4.691 -11.569 1.00 84.38 116 PRO A O 1
ATOM 929 N N . GLY A 1 117 ? 27.659 3.419 -13.328 1.00 79.31 117 GLY A N 1
ATOM 930 C CA . GLY A 1 117 ? 28.324 4.231 -14.350 1.00 79.31 117 GLY A CA 1
ATOM 931 C C . GLY A 1 117 ? 27.454 5.357 -14.914 1.00 79.31 117 GLY A C 1
ATOM 932 O O . GLY A 1 117 ? 27.978 6.202 -15.634 1.00 79.31 117 GLY A O 1
ATOM 933 N N . ASP A 1 118 ? 26.152 5.348 -14.611 1.00 88.00 118 ASP A N 1
ATOM 934 C CA . ASP A 1 118 ? 25.162 6.315 -15.090 1.00 88.00 118 ASP A CA 1
ATOM 935 C C . ASP A 1 118 ? 23.945 6.391 -14.146 1.00 88.00 118 ASP A C 1
ATOM 937 O O . ASP A 1 118 ? 23.711 5.491 -13.325 1.00 88.00 118 ASP A O 1
ATOM 941 N N . ASP A 1 119 ? 23.144 7.445 -14.293 1.00 93.25 119 ASP A N 1
ATOM 942 C CA . ASP A 1 119 ? 21.902 7.642 -13.554 1.00 93.25 119 ASP A CA 1
ATOM 943 C C . ASP A 1 119 ? 20.873 6.553 -13.910 1.00 93.25 119 ASP A C 1
ATOM 945 O O . ASP A 1 119 ? 20.328 6.458 -15.015 1.00 93.25 119 ASP A O 1
ATOM 949 N N . THR A 1 120 ? 20.549 5.720 -12.922 1.00 95.31 120 THR A N 1
ATOM 950 C CA . THR A 1 120 ? 19.661 4.566 -13.099 1.00 95.31 120 THR A CA 1
ATOM 951 C C . THR A 1 120 ? 18.335 4.802 -12.393 1.00 95.31 120 THR A C 1
ATOM 953 O O . THR A 1 120 ? 18.255 4.803 -11.167 1.00 95.31 120 THR A O 1
ATOM 956 N N . THR A 1 121 ? 17.269 4.996 -13.170 1.00 95.50 121 THR A N 1
ATOM 957 C CA . THR A 1 121 ? 15.930 5.302 -12.654 1.00 95.50 121 THR A CA 1
ATOM 958 C C . THR A 1 121 ? 14.908 4.286 -13.149 1.00 95.50 121 THR A C 1
ATOM 960 O O . THR A 1 121 ? 14.874 3.950 -14.332 1.00 95.50 121 THR A O 1
ATOM 963 N N . ALA A 1 122 ? 14.020 3.848 -12.254 1.00 96.88 122 ALA A N 1
ATOM 964 C CA . ALA A 1 122 ? 12.881 2.996 -12.571 1.00 96.88 122 ALA A CA 1
ATOM 965 C C . ALA A 1 122 ? 11.612 3.521 -11.895 1.00 96.88 122 ALA A C 1
ATOM 967 O O . ALA A 1 122 ? 11.595 3.789 -10.694 1.00 96.88 122 ALA A O 1
ATOM 968 N N . LEU A 1 123 ? 10.531 3.615 -12.664 1.00 97.31 123 LEU A N 1
ATOM 969 C CA . LEU A 1 123 ? 9.215 4.021 -12.189 1.00 97.31 123 LEU A CA 1
ATOM 970 C C . LEU A 1 123 ? 8.196 2.935 -12.532 1.00 97.31 123 LEU A C 1
ATOM 972 O O . LEU A 1 123 ? 8.078 2.518 -13.684 1.00 97.31 123 LEU A O 1
ATOM 976 N N . VAL A 1 124 ? 7.457 2.490 -11.515 1.00 97.94 124 VAL A N 1
ATOM 977 C CA . VAL A 1 124 ? 6.485 1.397 -11.607 1.00 97.94 124 VAL A CA 1
ATOM 978 C C . VAL A 1 124 ? 5.104 1.907 -11.213 1.00 97.94 124 VAL A C 1
ATOM 980 O O . VAL A 1 124 ? 4.922 2.462 -10.132 1.00 97.94 124 VAL A O 1
ATOM 983 N N . PHE A 1 125 ? 4.109 1.640 -12.053 1.00 96.94 125 PHE A N 1
ATOM 984 C CA . PHE A 1 125 ? 2.695 1.815 -11.742 1.00 96.94 125 PHE A CA 1
ATOM 985 C C . PHE A 1 125 ? 2.025 0.448 -11.678 1.00 96.94 125 PHE A C 1
ATOM 987 O O . PHE A 1 125 ? 2.169 -0.354 -12.597 1.00 96.94 125 PHE A O 1
ATOM 994 N N . LYS A 1 126 ? 1.247 0.196 -10.624 1.00 95.44 126 LYS A N 1
ATOM 995 C CA . LYS A 1 126 ? 0.389 -0.989 -10.513 1.00 95.44 126 LYS A CA 1
ATOM 996 C C . LYS A 1 126 ? -1.062 -0.543 -10.441 1.00 95.44 126 LYS A C 1
ATOM 998 O O . LYS A 1 126 ? -1.475 0.083 -9.466 1.00 95.44 126 LYS A O 1
ATOM 1003 N N . ILE A 1 127 ? -1.825 -0.864 -11.478 1.00 95.44 127 ILE A N 1
ATOM 1004 C CA . ILE A 1 127 ? -3.233 -0.494 -11.580 1.00 95.44 127 ILE A CA 1
ATOM 1005 C C . ILE A 1 127 ? -4.035 -1.434 -10.689 1.00 95.44 127 ILE A C 1
ATOM 1007 O O . ILE A 1 127 ? -3.900 -2.654 -10.770 1.00 95.44 127 ILE A O 1
ATOM 1011 N N . ARG A 1 128 ? -4.867 -0.883 -9.807 1.00 92.94 128 ARG A N 1
ATOM 1012 C CA . ARG A 1 128 ? -5.682 -1.675 -8.882 1.00 92.94 128 ARG A CA 1
ATOM 1013 C C . ARG A 1 128 ? -6.975 -0.965 -8.527 1.00 92.94 128 ARG A C 1
ATOM 1015 O O . ARG A 1 128 ? -7.078 0.252 -8.639 1.00 92.94 128 ARG A O 1
ATOM 1022 N N . THR A 1 129 ? -7.936 -1.745 -8.050 1.00 90.94 129 THR A N 1
ATOM 1023 C CA . THR A 1 129 ? -9.080 -1.208 -7.317 1.00 90.94 129 THR A CA 1
ATOM 1024 C C . THR A 1 129 ? -8.601 -0.650 -5.973 1.00 90.94 129 THR A C 1
ATOM 1026 O O . THR A 1 129 ? -7.800 -1.325 -5.312 1.00 90.94 129 THR A O 1
ATOM 1029 N N . PRO A 1 130 ? -9.076 0.535 -5.548 1.00 91.69 130 PRO A N 1
ATOM 1030 C CA . PRO A 1 130 ? -8.756 1.073 -4.233 1.00 91.69 130 PRO A CA 1
ATOM 1031 C C . PRO A 1 130 ? -9.118 0.087 -3.121 1.00 91.69 130 PRO A C 1
ATOM 1033 O O . PRO A 1 130 ? -10.189 -0.519 -3.136 1.00 91.69 130 PRO A O 1
ATOM 1036 N N . ARG A 1 131 ? -8.214 -0.083 -2.162 1.00 94.00 131 ARG A N 1
ATOM 1037 C CA . ARG A 1 131 ? -8.427 -0.884 -0.957 1.00 94.00 131 ARG A CA 1
ATOM 1038 C C . ARG A 1 131 ? -9.026 0.000 0.125 1.00 94.00 131 ARG A C 1
ATOM 1040 O O . ARG A 1 131 ? -8.522 1.091 0.389 1.00 94.00 131 ARG A O 1
ATOM 1047 N N . THR A 1 132 ? -10.086 -0.484 0.746 1.00 96.81 132 THR A N 1
ATOM 1048 C CA . THR A 1 132 ? -10.851 0.227 1.767 1.00 96.81 132 THR A CA 1
ATOM 1049 C C . THR A 1 132 ? -10.609 -0.389 3.141 1.00 96.81 132 THR A C 1
ATOM 1051 O O . THR A 1 132 ? -10.522 -1.613 3.283 1.00 96.81 132 THR A O 1
ATOM 1054 N N . LEU A 1 133 ? -10.504 0.471 4.151 1.00 98.12 133 LEU A N 1
ATOM 1055 C CA . LEU A 1 133 ? -10.389 0.097 5.555 1.00 98.12 133 LEU A CA 1
ATOM 1056 C C . LEU A 1 133 ? -11.377 0.911 6.383 1.00 98.12 133 LEU A C 1
ATOM 1058 O O . LEU A 1 133 ? -11.406 2.136 6.289 1.00 98.12 133 LEU A O 1
ATOM 1062 N N . THR A 1 134 ? -12.128 0.240 7.247 1.00 98.25 134 THR A N 1
ATOM 1063 C CA . THR A 1 134 ? -13.010 0.887 8.220 1.00 98.25 134 THR A CA 1
ATOM 1064 C C . THR A 1 134 ? -12.558 0.558 9.633 1.00 98.25 134 THR A C 1
ATOM 1066 O O . THR A 1 134 ? -12.404 -0.612 9.985 1.00 98.25 134 THR A O 1
ATOM 1069 N N . VAL A 1 135 ? -12.347 1.588 10.452 1.00 98.12 135 VAL A N 1
ATOM 1070 C CA . VAL A 1 135 ? -11.848 1.466 11.825 1.00 98.12 135 VAL A CA 1
ATOM 1071 C C . VAL A 1 135 ? -12.847 2.084 12.796 1.00 98.12 135 VAL A C 1
ATOM 1073 O O . VAL A 1 135 ? -13.011 3.302 12.838 1.00 98.12 135 VAL A O 1
ATOM 1076 N N . ALA A 1 136 ? -13.498 1.256 13.609 1.00 97.50 136 ALA A N 1
ATOM 1077 C CA . ALA A 1 136 ? -14.341 1.723 14.704 1.00 97.50 136 ALA A CA 1
ATOM 1078 C C . ALA A 1 136 ? -13.491 1.971 15.957 1.00 97.50 136 ALA A C 1
ATOM 1080 O O . ALA A 1 136 ? -12.797 1.067 16.416 1.00 97.50 136 ALA A O 1
ATOM 1081 N N . VAL A 1 137 ? -13.540 3.178 16.524 1.00 95.81 137 VAL A N 1
ATOM 1082 C CA . VAL A 1 137 ? -12.701 3.589 17.660 1.00 95.81 137 VAL A CA 1
ATOM 1083 C C . VAL A 1 137 ? -13.555 4.130 18.800 1.00 95.81 137 VAL A C 1
ATOM 1085 O O . VAL A 1 137 ? -14.081 5.240 18.734 1.00 95.81 137 VAL A O 1
ATOM 1088 N N . GLY A 1 138 ? -13.612 3.381 19.902 1.00 92.50 138 GLY A N 1
ATOM 1089 C CA . GLY A 1 138 ? -14.401 3.753 21.083 1.00 92.50 138 GLY A CA 1
ATOM 1090 C C . GLY A 1 138 ? -15.931 3.656 20.887 1.00 92.50 138 GLY A C 1
ATOM 1091 O O . GLY A 1 138 ? -16.411 3.676 19.756 1.00 92.50 138 GLY A O 1
ATOM 1092 N N . PRO A 1 139 ? -16.703 3.519 21.980 1.00 92.25 139 PRO A N 1
ATOM 1093 C CA . PRO A 1 139 ? -18.163 3.461 21.915 1.00 92.25 139 PRO A CA 1
ATOM 1094 C C . PRO A 1 139 ? -18.776 4.831 21.564 1.00 92.25 139 PRO A C 1
ATOM 1096 O O . PRO A 1 139 ? -18.175 5.860 21.910 1.00 92.25 139 PRO A O 1
ATOM 1099 N N . PRO A 1 140 ? -19.951 4.863 20.903 1.00 93.12 140 PRO A N 1
ATOM 1100 C CA . PRO A 1 140 ? -20.677 6.105 20.627 1.00 93.12 140 PRO A CA 1
ATOM 1101 C C . PRO A 1 140 ? -21.074 6.813 21.922 1.00 93.12 140 PRO A C 1
ATOM 1103 O O . PRO A 1 140 ? -21.130 6.191 22.984 1.00 93.12 140 PRO A O 1
ATOM 1106 N N . GLN A 1 141 ? -21.350 8.118 21.852 1.00 90.81 141 GLN A N 1
ATOM 1107 C CA . GLN A 1 141 ? -21.814 8.867 23.022 1.00 90.81 141 GLN A CA 1
ATOM 1108 C C . GLN A 1 141 ? -23.196 8.399 23.489 1.00 90.81 141 GLN A C 1
ATOM 1110 O O . GLN A 1 141 ? -23.423 8.289 24.695 1.00 90.81 141 GLN A O 1
ATOM 1115 N N . ASN A 1 142 ? -24.092 8.124 22.540 1.00 91.94 142 ASN A N 1
ATOM 1116 C CA . ASN A 1 142 ? -25.444 7.649 22.803 1.00 91.94 142 ASN A CA 1
ATOM 1117 C C . ASN A 1 142 ? -25.549 6.169 22.438 1.00 91.94 142 ASN A C 1
ATOM 1119 O O . ASN A 1 142 ? -25.044 5.733 21.406 1.00 91.94 142 ASN A O 1
ATOM 1123 N N . LYS A 1 143 ? -26.230 5.386 23.275 1.00 89.31 143 LYS A N 1
ATOM 1124 C CA . LYS A 1 143 ? -26.352 3.934 23.079 1.00 89.31 143 LYS A CA 1
ATOM 1125 C C . LYS A 1 143 ? -27.206 3.587 21.855 1.00 89.31 143 LYS A C 1
ATOM 1127 O O . LYS A 1 143 ? -27.059 2.518 21.275 1.00 89.31 143 LYS A O 1
ATOM 1132 N N . GLU A 1 144 ? -28.096 4.486 21.458 1.00 91.56 144 GLU A N 1
ATOM 1133 C CA . GLU A 1 144 ? -28.949 4.368 20.277 1.00 91.56 144 GLU A CA 1
ATOM 1134 C C . GLU A 1 144 ? -28.129 4.334 18.976 1.00 91.56 144 GLU A C 1
ATOM 1136 O O . GLU A 1 144 ? -28.566 3.741 17.991 1.00 91.56 144 GLU A O 1
ATOM 1141 N N . ASP A 1 145 ? -26.918 4.903 18.987 1.00 93.56 145 ASP A N 1
ATOM 1142 C CA . ASP A 1 145 ? -25.996 4.892 17.849 1.00 93.56 145 ASP A CA 1
ATOM 1143 C C . ASP A 1 145 ? -25.183 3.582 17.743 1.00 93.56 145 ASP A C 1
ATOM 1145 O O . ASP A 1 145 ? -24.488 3.381 16.744 1.00 93.56 145 ASP A O 1
ATOM 1149 N N . ASP A 1 146 ? -25.291 2.658 18.715 1.00 93.88 146 ASP A N 1
ATOM 1150 C CA . ASP A 1 146 ? -24.600 1.356 18.689 1.00 93.88 146 ASP A CA 1
ATOM 1151 C C . ASP A 1 146 ? -24.921 0.591 17.392 1.00 93.88 146 ASP A C 1
ATOM 1153 O O . ASP A 1 146 ? -24.016 0.174 16.666 1.00 93.88 146 ASP A O 1
ATOM 1157 N N . ALA A 1 147 ? -26.213 0.440 17.079 1.00 93.69 147 ALA A N 1
ATOM 1158 C CA . ALA A 1 147 ? -26.670 -0.291 15.897 1.00 93.69 147 ALA A CA 1
ATOM 1159 C C . ALA A 1 147 ? -26.196 0.379 14.599 1.00 93.69 147 ALA A C 1
ATOM 1161 O O . ALA A 1 147 ? -25.762 -0.300 13.672 1.00 93.69 147 ALA A O 1
ATOM 1162 N N . LYS A 1 148 ? -26.201 1.717 14.569 1.00 94.50 148 LYS A N 1
ATOM 1163 C CA . LYS A 1 148 ? -25.783 2.514 13.414 1.00 94.50 148 LYS A CA 1
ATOM 1164 C C . LYS A 1 148 ? -24.301 2.324 13.092 1.00 94.50 148 LYS A C 1
ATOM 1166 O O . LYS A 1 148 ? -23.954 2.108 11.935 1.00 94.50 148 LYS A O 1
ATOM 1171 N N . ILE A 1 149 ? -23.418 2.370 14.095 1.00 94.81 149 ILE A N 1
ATOM 1172 C CA . ILE A 1 149 ? -21.981 2.124 13.882 1.00 94.81 149 ILE A CA 1
ATOM 1173 C C . ILE A 1 149 ? -21.750 0.715 13.339 1.00 94.81 149 ILE A C 1
ATOM 1175 O O . ILE A 1 149 ? -20.932 0.535 12.437 1.00 94.81 149 ILE A O 1
ATOM 1179 N N . VAL A 1 150 ? -22.446 -0.285 13.884 1.00 94.62 150 VAL A N 1
ATOM 1180 C CA . VAL A 1 150 ? -22.271 -1.679 13.456 1.00 94.62 150 VAL A CA 1
ATOM 1181 C C . VAL A 1 150 ? -22.812 -1.902 12.048 1.00 94.62 150 VAL A C 1
ATOM 1183 O O . VAL A 1 150 ? -22.174 -2.611 11.271 1.00 94.62 150 VAL A O 1
ATOM 1186 N N . GLU A 1 151 ? -23.937 -1.283 11.694 1.00 94.50 151 GLU A N 1
ATOM 1187 C CA . GLU A 1 151 ? -24.480 -1.306 10.335 1.00 94.50 151 GLU A CA 1
ATOM 1188 C C . GLU A 1 151 ? -23.482 -0.704 9.343 1.00 94.50 151 GLU A C 1
ATOM 1190 O O . GLU A 1 151 ? -23.082 -1.388 8.404 1.00 94.50 151 GLU A O 1
ATOM 1195 N N . MET A 1 152 ? -22.956 0.492 9.629 1.00 94.19 152 MET A N 1
ATOM 1196 C CA . MET A 1 152 ? -21.925 1.116 8.795 1.00 94.19 152 MET A CA 1
ATOM 1197 C C . MET A 1 152 ? -20.675 0.239 8.681 1.00 94.19 152 MET A C 1
ATOM 1199 O O . MET A 1 152 ? -20.171 0.023 7.586 1.00 94.19 152 MET A O 1
ATOM 1203 N N . LEU A 1 153 ? -20.187 -0.327 9.789 1.00 94.38 153 LEU A N 1
ATOM 1204 C CA . LEU A 1 153 ? -19.039 -1.234 9.758 1.00 94.38 153 LEU A CA 1
ATOM 1205 C C . LEU A 1 153 ? -19.321 -2.483 8.909 1.00 94.38 153 LEU A C 1
ATOM 1207 O O . LEU A 1 153 ? -18.417 -2.982 8.246 1.00 94.38 153 LEU A O 1
ATOM 1211 N N . ARG A 1 154 ? -20.551 -3.006 8.932 1.00 91.25 154 ARG A N 1
ATOM 1212 C CA . ARG A 1 154 ? -20.956 -4.213 8.201 1.00 91.25 154 ARG A CA 1
ATOM 1213 C C . ARG A 1 154 ? -21.125 -3.966 6.702 1.00 91.25 154 ARG A C 1
ATOM 1215 O O . ARG A 1 154 ? -20.782 -4.857 5.925 1.00 91.25 154 ARG A O 1
ATOM 1222 N N . GLU A 1 155 ? -21.674 -2.818 6.319 1.00 91.06 155 GLU A N 1
ATOM 1223 C CA . GLU A 1 155 ? -21.926 -2.439 4.922 1.00 91.06 155 GLU A CA 1
ATOM 1224 C C . GLU A 1 155 ? -20.641 -2.151 4.145 1.00 91.06 155 GLU A C 1
ATOM 1226 O O . GLU A 1 155 ? -20.588 -2.363 2.932 1.00 91.06 155 GLU A O 1
ATOM 1231 N N . GLU A 1 156 ? -19.590 -1.711 4.837 1.00 89.62 156 GLU A N 1
ATOM 1232 C CA . GLU A 1 156 ? -18.321 -1.389 4.199 1.00 89.62 156 GLU A CA 1
ATOM 1233 C C . GLU A 1 156 ? -17.667 -2.616 3.558 1.00 89.62 156 GLU A C 1
ATOM 1235 O O . GLU A 1 156 ? -17.546 -3.703 4.137 1.00 89.62 156 GLU A O 1
ATOM 1240 N N . ILE A 1 157 ? -17.199 -2.433 2.328 1.00 87.12 157 ILE A N 1
ATOM 1241 C CA . ILE A 1 157 ? -16.406 -3.433 1.616 1.00 87.12 157 ILE A CA 1
ATOM 1242 C C . ILE A 1 157 ? -14.956 -3.298 2.096 1.00 87.12 157 ILE A C 1
ATOM 1244 O O . ILE A 1 157 ? -14.509 -2.207 2.435 1.00 87.12 157 ILE A O 1
ATOM 1248 N N . GLY A 1 158 ? -14.203 -4.398 2.136 1.00 94.19 158 GLY A N 1
ATOM 1249 C CA . GLY A 1 158 ? -12.798 -4.392 2.559 1.00 94.19 158 GLY A CA 1
ATOM 1250 C C . GLY A 1 158 ? -12.594 -4.666 4.049 1.00 94.19 158 GLY A C 1
ATOM 1251 O O . GLY A 1 158 ? -13.439 -5.300 4.696 1.00 94.19 158 GLY A O 1
ATOM 1252 N N . THR A 1 159 ? -11.437 -4.230 4.550 1.00 97.25 159 THR A N 1
ATOM 1253 C CA . THR A 1 159 ? -10.916 -4.588 5.875 1.00 97.25 159 THR A CA 1
ATOM 1254 C C . THR A 1 159 ? -11.653 -3.835 6.978 1.00 97.25 159 THR A C 1
ATOM 1256 O O . THR A 1 159 ? -11.870 -2.628 6.883 1.00 97.25 159 THR A O 1
ATOM 1259 N N . LYS A 1 160 ? -12.008 -4.533 8.056 1.00 97.81 160 LYS A N 1
ATOM 1260 C CA . LYS A 1 160 ? -12.748 -3.991 9.201 1.00 97.81 160 LYS A CA 1
ATOM 1261 C C . LYS A 1 160 ? -11.952 -4.175 10.480 1.00 97.81 160 LYS A C 1
ATOM 1263 O O . LYS A 1 160 ? -11.558 -5.288 10.821 1.00 97.81 160 LYS A O 1
ATOM 1268 N N . VAL A 1 161 ? -11.762 -3.094 11.223 1.00 98.06 161 VAL A N 1
ATOM 1269 C CA . VAL A 1 161 ? -11.033 -3.095 12.493 1.00 98.06 161 VAL A CA 1
ATOM 1270 C C . VAL A 1 161 ? -11.884 -2.457 13.580 1.00 98.06 161 VAL A C 1
ATOM 1272 O O . VAL A 1 161 ? -12.538 -1.439 13.360 1.00 98.06 161 VAL A O 1
ATOM 1275 N N . VAL A 1 162 ? -11.844 -3.035 14.777 1.00 97.94 162 VAL A N 1
ATOM 1276 C CA . VAL A 1 162 ? -12.457 -2.461 15.976 1.00 97.94 162 VAL A CA 1
ATOM 1277 C C . VAL A 1 162 ? -11.381 -2.217 17.029 1.00 97.94 162 VAL A C 1
ATOM 1279 O O . VAL A 1 162 ? -10.709 -3.143 17.470 1.00 97.94 162 VAL A O 1
ATOM 1282 N N . CYS A 1 163 ? -11.237 -0.970 17.461 1.00 95.44 163 CYS A N 1
ATOM 1283 C CA . CYS A 1 163 ? -10.301 -0.544 18.494 1.00 95.44 163 CYS A CA 1
ATOM 1284 C C . CYS A 1 163 ? -11.071 -0.122 19.751 1.00 95.44 163 CYS A C 1
ATOM 1286 O O . CYS A 1 163 ? -11.734 0.922 19.771 1.00 95.44 163 CYS A O 1
ATOM 1288 N N . GLY A 1 164 ? -10.979 -0.930 20.808 1.00 93.06 164 GLY A N 1
ATOM 1289 C CA . GLY A 1 164 ? -11.692 -0.700 22.064 1.00 93.06 164 GLY A CA 1
ATOM 1290 C C . GLY A 1 164 ? -12.356 -1.968 22.583 1.00 93.06 164 GLY A C 1
ATOM 1291 O O . GLY A 1 164 ? -13.201 -2.526 21.890 1.00 93.06 164 GLY A O 1
ATOM 1292 N N . GLY A 1 165 ? -12.082 -2.373 23.825 1.00 91.00 165 GLY A N 1
ATOM 1293 C CA . GLY A 1 165 ? -12.775 -3.512 24.453 1.00 91.00 165 GLY A CA 1
ATOM 1294 C C . GLY A 1 165 ? -14.301 -3.330 24.537 1.00 91.00 165 GLY A C 1
ATOM 1295 O O . GLY A 1 165 ? -15.068 -4.224 24.167 1.00 91.00 165 GLY A O 1
ATOM 1296 N N . THR A 1 166 ? -14.761 -2.142 24.948 1.00 91.81 166 THR A N 1
ATOM 1297 C CA . THR A 1 166 ? -16.198 -1.808 24.989 1.00 91.81 166 THR A CA 1
ATOM 1298 C C . THR A 1 166 ? -16.804 -1.759 23.589 1.00 91.81 166 THR A C 1
ATOM 1300 O O . THR A 1 166 ? -17.865 -2.335 23.364 1.00 91.81 166 THR A O 1
ATOM 1303 N N . THR A 1 167 ? -16.114 -1.134 22.630 1.00 94.44 167 THR A N 1
ATOM 1304 C CA . THR A 1 167 ? -16.538 -1.088 21.222 1.00 94.44 167 THR A CA 1
ATOM 1305 C C . THR A 1 167 ? -16.650 -2.489 20.637 1.00 94.44 167 THR A C 1
ATOM 1307 O O . THR A 1 167 ? -17.658 -2.825 20.029 1.00 94.44 167 THR A O 1
ATOM 1310 N N . GLY A 1 168 ? -15.651 -3.337 20.884 1.00 95.81 168 GLY A N 1
ATOM 1311 C CA . GLY A 1 168 ? -15.653 -4.739 20.491 1.00 95.81 168 GLY A CA 1
ATOM 1312 C C . GLY A 1 168 ? -16.860 -5.471 21.058 1.00 95.81 168 GLY A C 1
ATOM 1313 O O . GLY A 1 168 ? -17.537 -6.175 20.320 1.00 95.81 168 GLY A O 1
ATOM 1314 N N . SER A 1 169 ? -17.172 -5.265 22.338 1.00 95.38 169 SER A N 1
ATOM 1315 C CA . SER A 1 169 ? -18.327 -5.896 22.988 1.00 95.38 169 SER A CA 1
ATOM 1316 C C . SER A 1 169 ? -19.661 -5.459 22.370 1.00 95.38 169 SER A C 1
ATOM 1318 O O . SER A 1 169 ? -20.556 -6.286 22.209 1.00 95.38 169 SER A O 1
ATOM 1320 N N . ILE A 1 170 ? -19.791 -4.185 21.985 1.00 95.31 170 ILE A N 1
ATOM 1321 C CA . ILE A 1 170 ? -20.965 -3.670 21.262 1.00 95.31 170 ILE A CA 1
ATOM 1322 C C . ILE A 1 170 ? -21.081 -4.347 19.894 1.00 95.31 170 ILE A C 1
ATOM 1324 O O . ILE A 1 170 ? -22.120 -4.922 19.584 1.00 95.31 170 ILE A O 1
ATOM 1328 N N . VAL A 1 171 ? -20.002 -4.353 19.107 1.00 96.38 171 VAL A N 1
ATOM 1329 C CA . VAL A 1 171 ? -19.989 -4.971 17.772 1.00 96.38 171 VAL A CA 1
ATOM 1330 C C . VAL A 1 171 ? -20.286 -6.472 17.861 1.00 96.38 171 VAL A C 1
ATOM 1332 O O . VAL A 1 171 ? -21.076 -6.997 17.085 1.00 96.38 171 VAL A O 1
ATOM 1335 N N . ALA A 1 172 ? -19.710 -7.168 18.841 1.00 96.50 172 ALA A N 1
ATOM 1336 C CA . ALA A 1 172 ? -19.942 -8.587 19.091 1.00 96.50 172 ALA A CA 1
ATOM 1337 C C . ALA A 1 172 ? -21.414 -8.889 19.416 1.00 96.50 172 ALA A C 1
ATOM 1339 O O . ALA A 1 172 ? -21.998 -9.805 18.832 1.00 96.50 172 ALA A O 1
ATOM 1340 N N . ARG A 1 173 ? -22.031 -8.076 20.286 1.00 95.56 173 ARG A N 1
ATOM 1341 C CA . ARG A 1 173 ? -23.455 -8.164 20.637 1.00 95.56 173 ARG A CA 1
ATOM 1342 C C . ARG A 1 173 ? -24.345 -8.010 19.405 1.00 95.56 173 ARG A C 1
ATOM 1344 O O . ARG A 1 173 ? -25.196 -8.862 19.172 1.00 95.56 173 ARG A O 1
ATOM 1351 N N . GLU A 1 174 ? -24.134 -6.957 18.621 1.00 94.00 174 GLU A N 1
ATOM 1352 C CA . GLU A 1 174 ? -24.955 -6.656 17.440 1.00 94.00 174 GLU A CA 1
ATOM 1353 C C . GLU A 1 174 ? -24.762 -7.674 16.302 1.00 94.00 174 GLU A C 1
ATOM 1355 O O . GLU A 1 174 ? -25.695 -7.964 15.555 1.00 94.00 174 GLU A O 1
ATOM 1360 N N . LEU A 1 175 ? -23.571 -8.270 16.178 1.00 92.56 175 LEU A N 1
ATOM 1361 C CA . LEU A 1 175 ? -23.300 -9.327 15.196 1.00 92.56 175 LEU A CA 1
ATOM 1362 C C . LEU A 1 175 ? -23.703 -10.732 15.675 1.00 92.56 175 LEU A C 1
ATOM 1364 O O . LEU A 1 175 ? -23.609 -11.683 14.894 1.00 92.56 175 LEU A O 1
ATOM 1368 N N . GLY A 1 176 ? -24.119 -10.889 16.937 1.00 93.69 176 GLY A N 1
ATOM 1369 C CA . GLY A 1 176 ? -24.412 -12.195 17.533 1.00 93.69 176 GLY A CA 1
ATOM 1370 C C . GLY A 1 176 ? -23.202 -13.136 17.521 1.00 93.69 176 GLY A C 1
ATOM 1371 O O . GLY A 1 176 ? -23.343 -14.329 17.248 1.00 93.69 176 GLY A O 1
ATOM 1372 N N . ALA A 1 177 ? -22.003 -12.597 17.747 1.00 94.00 177 ALA A N 1
ATOM 1373 C CA . ALA A 1 177 ? -20.739 -13.323 17.672 1.00 94.00 177 ALA A CA 1
ATOM 1374 C C . ALA A 1 177 ? -19.869 -13.068 18.911 1.00 94.00 177 ALA A C 1
ATOM 1376 O O . ALA A 1 177 ? -20.054 -12.094 19.629 1.00 94.00 177 ALA A O 1
ATOM 1377 N N . GLU A 1 178 ? -18.890 -13.939 19.153 1.00 94.06 178 GLU A N 1
ATOM 1378 C CA . GLU A 1 178 ? -17.971 -13.828 20.291 1.00 94.06 178 GLU A CA 1
ATOM 1379 C C . GLU A 1 178 ? -16.576 -13.377 19.848 1.00 94.06 178 GLU A C 1
ATOM 1381 O O . GLU A 1 178 ? -16.084 -13.774 18.785 1.00 94.06 178 GLU A O 1
ATOM 1386 N N . ILE A 1 179 ? -15.914 -12.579 20.691 1.00 95.00 179 ILE A N 1
ATOM 1387 C CA . ILE A 1 179 ? -14.518 -12.181 20.488 1.00 95.00 179 ILE A CA 1
ATOM 1388 C C . ILE A 1 179 ? -13.606 -13.283 21.019 1.00 95.00 179 ILE A C 1
ATOM 1390 O O . ILE A 1 179 ? -13.628 -13.613 22.203 1.00 95.00 179 ILE A O 1
ATOM 1394 N N . LYS A 1 180 ? -12.740 -13.807 20.152 1.00 93.88 180 LYS A N 1
ATOM 1395 C CA . LYS A 1 180 ? -11.673 -14.738 20.530 1.00 93.88 180 LYS A CA 1
ATOM 1396 C C . LYS A 1 180 ? -10.369 -13.974 20.685 1.00 93.88 180 LYS A C 1
ATOM 1398 O O . LYS A 1 180 ? -9.783 -13.560 19.687 1.00 93.88 180 LYS A O 1
ATOM 1403 N N . VAL A 1 181 ? -9.927 -13.782 21.923 1.00 91.62 181 VAL A N 1
ATOM 1404 C CA . VAL A 1 181 ? -8.662 -13.100 22.227 1.00 91.62 181 VAL A CA 1
ATOM 1405 C C . VAL A 1 181 ? -7.488 -14.035 21.942 1.00 91.62 181 VAL A C 1
ATOM 1407 O O . VAL A 1 181 ? -7.500 -15.198 22.350 1.00 91.62 181 VAL A O 1
ATOM 1410 N N . ASN A 1 182 ? -6.475 -13.535 21.238 1.00 85.56 182 ASN A N 1
ATOM 1411 C CA . ASN A 1 182 ? -5.215 -14.234 21.060 1.00 85.56 182 ASN A CA 1
ATOM 1412 C C . ASN A 1 182 ? -4.291 -13.925 22.244 1.00 85.56 182 ASN A C 1
ATOM 1414 O O . ASN A 1 182 ? -3.897 -12.781 22.450 1.00 85.56 182 ASN A O 1
ATOM 1418 N N . LEU A 1 183 ? -3.967 -14.961 23.017 1.00 85.00 183 LEU A N 1
ATOM 1419 C CA . LEU A 1 183 ? -3.078 -14.888 24.180 1.00 85.00 183 LEU A CA 1
ATOM 1420 C C . LEU A 1 183 ? -1.723 -15.569 23.929 1.00 85.00 183 LEU A C 1
ATOM 1422 O O . LEU A 1 183 ? -0.986 -15.838 24.874 1.00 85.00 183 LEU A O 1
ATOM 1426 N N . LYS A 1 184 ? -1.412 -15.912 22.675 1.00 78.56 184 LYS A N 1
ATOM 1427 C CA . LYS A 1 184 ? -0.104 -16.457 22.299 1.00 78.56 184 LYS A CA 1
ATOM 1428 C C . LYS A 1 184 ? 0.915 -15.329 22.176 1.00 78.56 184 LYS A C 1
ATOM 1430 O O . LYS A 1 184 ? 0.552 -14.242 21.738 1.00 78.56 184 LYS A O 1
ATOM 1435 N N . ASP A 1 185 ? 2.162 -15.624 22.542 1.00 69.88 185 ASP A N 1
ATOM 1436 C CA . ASP A 1 185 ? 3.325 -14.750 22.334 1.00 69.88 185 ASP A CA 1
ATOM 1437 C C . ASP A 1 185 ? 3.095 -13.311 22.828 1.00 69.88 185 ASP A C 1
ATOM 1439 O O . ASP A 1 185 ? 3.292 -12.338 22.101 1.00 69.88 185 ASP A O 1
ATOM 1443 N N . LEU A 1 186 ? 2.622 -13.195 24.076 1.00 79.00 186 LEU A N 1
ATOM 1444 C CA . LEU A 1 186 ? 2.304 -11.915 24.707 1.00 79.00 186 LEU A CA 1
ATOM 1445 C C . LEU A 1 186 ? 3.542 -11.021 24.780 1.00 79.00 186 LEU A C 1
ATOM 1447 O O . LEU A 1 186 ? 4.555 -11.371 25.387 1.00 79.00 186 LEU A O 1
ATOM 1451 N N . ASP A 1 187 ? 3.408 -9.836 24.206 1.00 79.19 187 ASP A N 1
ATOM 1452 C CA . ASP A 1 187 ? 4.365 -8.753 24.341 1.00 79.19 187 ASP A CA 1
ATOM 1453 C C . ASP A 1 187 ? 4.020 -7.952 25.614 1.00 79.19 187 ASP A C 1
ATOM 1455 O O . ASP A 1 187 ? 2.871 -7.522 25.763 1.00 79.19 187 ASP A O 1
ATOM 1459 N N . PRO A 1 188 ? 4.967 -7.740 26.548 1.00 82.44 188 PRO A N 1
ATOM 1460 C CA . PRO A 1 188 ? 4.716 -6.985 27.776 1.00 82.44 188 PRO A CA 1
ATOM 1461 C C . PRO A 1 188 ? 4.224 -5.556 27.539 1.00 82.44 188 PRO A C 1
ATOM 1463 O O . PRO A 1 188 ? 3.563 -4.981 28.403 1.00 82.44 188 PRO A O 1
ATOM 1466 N N . GLU A 1 189 ? 4.553 -4.970 26.390 1.00 82.81 189 GLU A N 1
ATOM 1467 C CA . GLU A 1 189 ? 4.213 -3.595 26.076 1.00 82.81 189 GLU A CA 1
ATOM 1468 C C . GLU A 1 189 ? 3.095 -3.457 25.032 1.00 82.81 189 GLU A C 1
ATOM 1470 O O . GLU A 1 189 ? 2.591 -2.346 24.836 1.00 82.81 189 GLU A O 1
ATOM 1475 N N . ILE A 1 190 ? 2.732 -4.517 24.305 1.00 85.50 190 ILE A N 1
ATOM 1476 C CA . ILE A 1 190 ? 1.674 -4.477 23.286 1.00 85.50 190 ILE A CA 1
ATOM 1477 C C . ILE A 1 190 ? 0.481 -5.314 23.760 1.00 85.50 190 ILE A C 1
ATOM 1479 O O . ILE A 1 190 ? 0.608 -6.529 23.905 1.00 85.50 190 ILE A O 1
ATOM 1483 N N . PRO A 1 191 ? -0.705 -4.699 23.958 1.00 87.94 191 PRO A N 1
ATOM 1484 C CA . PRO A 1 191 ? -1.895 -5.439 24.353 1.00 87.94 191 PRO A CA 1
ATOM 1485 C C . PRO A 1 191 ? -2.241 -6.570 23.371 1.00 87.94 191 PRO A C 1
ATOM 1487 O O . PRO A 1 191 ? -2.011 -6.429 22.163 1.00 87.94 191 PRO A O 1
ATOM 1490 N N . PRO A 1 192 ? -2.862 -7.664 23.853 1.00 90.38 192 PRO A N 1
ATOM 1491 C CA . PRO A 1 192 ? -3.332 -8.725 22.977 1.00 90.38 192 PRO A CA 1
ATOM 1492 C C . PRO A 1 192 ? -4.403 -8.199 22.015 1.00 90.38 192 PRO A C 1
ATOM 1494 O O . PRO A 1 192 ? -5.133 -7.248 22.307 1.00 90.38 192 PRO A O 1
ATOM 1497 N N . TYR A 1 193 ? -4.533 -8.863 20.871 1.00 93.38 193 TYR A N 1
ATOM 1498 C CA . TYR A 1 193 ? -5.612 -8.616 19.919 1.00 93.38 193 TYR A CA 1
ATOM 1499 C C . TYR A 1 193 ? -6.611 -9.771 19.917 1.00 93.38 193 TYR A C 1
ATOM 1501 O O . TYR A 1 193 ? -6.311 -10.893 20.323 1.00 93.38 193 TYR A O 1
ATOM 1509 N N . GLY A 1 194 ? -7.820 -9.504 19.443 1.00 93.56 194 GLY A N 1
ATOM 1510 C CA . GLY A 1 194 ? -8.880 -10.481 19.265 1.00 93.56 194 GLY A CA 1
ATOM 1511 C C . GLY A 1 194 ? -9.309 -10.628 17.812 1.00 93.56 194 GLY A C 1
ATOM 1512 O O . GLY A 1 194 ? -9.016 -9.796 16.953 1.00 93.56 194 GLY A O 1
ATOM 1513 N N . ARG A 1 195 ? -10.045 -11.707 17.553 1.00 93.50 195 ARG A N 1
ATOM 1514 C CA . ARG A 1 195 ? -10.753 -11.959 16.298 1.00 93.50 195 ARG A CA 1
ATOM 1515 C C . ARG A 1 195 ? -12.248 -12.020 16.567 1.00 93.50 195 ARG A C 1
ATOM 1517 O O . ARG A 1 195 ? -12.674 -12.646 17.537 1.00 93.50 195 ARG A O 1
ATOM 1524 N N . LEU A 1 196 ? -13.033 -11.415 15.687 1.00 94.94 196 LEU A N 1
ATOM 1525 C CA . LEU A 1 196 ? -14.489 -11.419 15.741 1.00 94.94 196 LEU A CA 1
ATOM 1526 C C . LEU A 1 196 ? -15.012 -11.737 14.344 1.00 94.94 196 LEU A C 1
ATOM 1528 O O . LEU A 1 196 ? -14.530 -11.197 13.356 1.00 94.94 196 LEU A O 1
ATOM 1532 N N . ARG A 1 197 ? -15.983 -12.641 14.223 1.00 93.31 197 ARG A N 1
ATOM 1533 C CA . ARG A 1 197 ? -16.528 -12.987 12.905 1.00 93.31 197 ARG A CA 1
ATOM 1534 C C . ARG A 1 197 ? -17.113 -11.733 12.239 1.00 93.31 197 ARG A C 1
ATOM 1536 O O . ARG A 1 197 ? -18.000 -11.106 12.801 1.00 93.31 197 ARG A O 1
ATOM 1543 N N . GLY A 1 198 ? -16.644 -11.423 11.029 1.00 91.38 198 GLY A N 1
ATOM 1544 C CA . GLY A 1 198 ? -17.033 -10.213 10.295 1.00 91.38 198 GLY A CA 1
ATOM 1545 C C . GLY A 1 198 ? -16.145 -8.992 10.561 1.00 91.38 198 GLY A C 1
ATOM 1546 O O . GLY A 1 198 ? -16.407 -7.944 9.985 1.00 91.38 198 GLY A O 1
ATOM 1547 N N . VAL A 1 199 ? -15.102 -9.125 11.388 1.00 95.81 199 VAL A N 1
ATOM 1548 C CA . VAL A 1 199 ? -14.100 -8.090 11.680 1.00 95.81 199 VAL A CA 1
ATOM 1549 C C . VAL A 1 199 ? -12.703 -8.716 11.618 1.00 95.81 199 VAL A C 1
ATOM 1551 O O . VAL A 1 199 ? -12.445 -9.750 12.233 1.00 95.81 199 VAL A O 1
ATOM 1554 N N . ASP A 1 200 ? -11.782 -8.091 10.894 1.00 95.69 200 ASP A N 1
ATOM 1555 C CA . ASP A 1 200 ? -10.444 -8.637 10.648 1.00 95.69 200 ASP A CA 1
ATOM 1556 C C . ASP A 1 200 ? -9.520 -8.514 11.866 1.00 95.69 200 ASP A C 1
ATOM 1558 O O . ASP A 1 200 ? -8.650 -9.362 12.077 1.00 95.69 200 ASP A O 1
ATOM 1562 N N . LEU A 1 201 ? -9.722 -7.486 12.698 1.00 96.44 201 LEU A N 1
ATOM 1563 C CA . LEU A 1 201 ? -8.926 -7.253 13.902 1.00 96.44 201 LEU A CA 1
ATOM 1564 C C . LEU A 1 201 ? -9.724 -6.525 14.985 1.00 96.44 201 LEU A C 1
ATOM 1566 O O . LEU A 1 201 ? -10.325 -5.481 14.738 1.00 96.44 201 LEU A O 1
ATOM 1570 N N . VAL A 1 202 ? -9.675 -7.053 16.207 1.00 97.12 202 VAL A N 1
ATOM 1571 C CA . VAL A 1 202 ? -10.148 -6.368 17.415 1.00 97.12 202 VAL A CA 1
ATOM 1572 C C . VAL A 1 202 ? -8.942 -6.038 18.288 1.00 97.12 202 VAL A C 1
ATOM 1574 O O . VAL A 1 202 ? -8.130 -6.916 18.558 1.00 97.12 202 VAL A O 1
ATOM 1577 N N . THR A 1 203 ? -8.801 -4.798 18.743 1.00 95.00 203 THR A N 1
ATOM 1578 C CA . THR A 1 203 ? -7.683 -4.364 19.598 1.00 95.00 203 THR A CA 1
ATOM 1579 C C . THR A 1 203 ? -8.182 -3.774 20.914 1.00 95.00 203 THR A C 1
ATOM 1581 O O . THR A 1 203 ? -9.365 -3.451 21.055 1.00 95.00 203 THR A O 1
ATOM 1584 N N . GLU A 1 204 ? -7.273 -3.618 21.880 1.00 90.62 204 GLU A N 1
ATOM 1585 C CA . GLU A 1 204 ? -7.564 -3.005 23.183 1.00 90.62 204 GLU A CA 1
ATOM 1586 C C . GLU A 1 204 ? -8.171 -1.608 23.033 1.00 90.62 204 GLU A C 1
ATOM 1588 O O . GLU A 1 204 ? -9.168 -1.311 23.690 1.00 90.62 204 GLU A O 1
ATOM 1593 N N . GLY A 1 205 ? -7.629 -0.792 22.123 1.00 89.94 205 GLY A N 1
ATOM 1594 C CA . GLY A 1 205 ? -8.063 0.582 21.914 1.00 89.94 205 GLY A CA 1
ATOM 1595 C C . GLY A 1 205 ? -6.898 1.560 21.874 1.00 89.94 205 GLY A C 1
ATOM 1596 O O . GLY A 1 205 ? -6.120 1.572 20.918 1.00 89.94 205 GLY A O 1
ATOM 1597 N N . ILE A 1 206 ? -6.833 2.444 22.872 1.00 88.50 206 ILE A N 1
ATOM 1598 C CA . ILE A 1 206 ? -5.976 3.632 22.828 1.00 88.50 206 ILE A CA 1
ATOM 1599 C C . ILE A 1 206 ? -4.490 3.288 22.890 1.00 88.50 206 ILE A C 1
ATOM 1601 O O . ILE A 1 206 ? -3.706 3.921 22.192 1.00 88.50 206 ILE A O 1
ATOM 1605 N N . ILE A 1 207 ? -4.094 2.263 23.652 1.00 89.19 207 ILE A N 1
ATOM 1606 C CA . ILE A 1 207 ? -2.678 1.898 23.785 1.00 89.19 207 ILE A CA 1
ATOM 1607 C C . ILE A 1 207 ? -2.153 1.397 22.436 1.00 89.19 207 ILE A C 1
ATOM 1609 O O . ILE A 1 207 ? -1.113 1.852 21.956 1.00 89.19 207 ILE A O 1
ATOM 1613 N N . THR A 1 208 ? -2.907 0.507 21.782 1.00 92.50 208 THR A N 1
ATOM 1614 C CA . THR A 1 208 ? -2.564 -0.002 20.447 1.00 92.50 208 THR A CA 1
ATOM 1615 C C . THR A 1 208 ? -2.533 1.119 19.407 1.00 92.50 208 THR A C 1
ATOM 1617 O O . THR A 1 208 ? -1.620 1.149 18.582 1.00 92.50 208 THR A O 1
ATOM 1620 N N . LEU A 1 209 ? -3.488 2.056 19.444 1.00 94.81 209 LEU A N 1
ATOM 1621 C CA . LEU A 1 209 ? -3.531 3.192 18.518 1.00 94.81 209 LEU A CA 1
ATOM 1622 C C . LEU A 1 209 ? -2.339 4.137 18.698 1.00 94.81 209 LEU A C 1
ATOM 1624 O O . LEU A 1 209 ? -1.712 4.497 17.706 1.00 94.81 209 LEU A O 1
ATOM 1628 N N . SER A 1 210 ? -1.980 4.491 19.933 1.00 92.75 210 SER A N 1
ATOM 1629 C CA . SER A 1 210 ? -0.825 5.355 20.209 1.00 92.75 210 SER A CA 1
ATOM 1630 C C . SER A 1 210 ? 0.478 4.729 19.714 1.00 92.75 210 SER A C 1
ATOM 1632 O O . SER A 1 210 ? 1.248 5.375 19.008 1.00 92.75 210 SER A O 1
ATOM 1634 N N . LYS A 1 211 ? 0.692 3.436 19.987 1.00 92.06 211 LYS A N 1
ATOM 1635 C CA . LYS A 1 211 ? 1.865 2.713 19.473 1.00 92.06 211 LYS A CA 1
ATOM 1636 C C . LYS A 1 211 ? 1.862 2.599 17.951 1.00 92.06 211 LYS A C 1
ATOM 1638 O O . LYS A 1 211 ? 2.900 2.759 17.321 1.00 92.06 211 LYS A O 1
ATOM 1643 N N . THR A 1 212 ? 0.691 2.390 17.351 1.00 94.25 212 THR A N 1
ATOM 1644 C CA . THR A 1 212 ? 0.535 2.391 15.890 1.00 94.25 212 THR A CA 1
ATOM 1645 C C . THR A 1 212 ? 0.902 3.745 15.296 1.00 94.25 212 THR A C 1
ATOM 1647 O O . THR A 1 212 ? 1.604 3.788 14.295 1.00 94.25 212 THR A O 1
ATOM 1650 N N . LEU A 1 213 ? 0.493 4.854 15.915 1.00 94.81 213 LEU A N 1
ATOM 1651 C CA . LEU A 1 213 ? 0.885 6.195 15.486 1.00 94.81 213 LEU A CA 1
ATOM 1652 C C . LEU A 1 213 ? 2.406 6.388 15.535 1.00 94.81 213 LEU A C 1
ATOM 1654 O O . LEU A 1 213 ? 2.981 6.927 14.592 1.00 94.81 213 LEU A O 1
ATOM 1658 N N . GLU A 1 214 ? 3.073 5.922 16.593 1.00 92.06 214 GLU A N 1
ATOM 1659 C CA . GLU A 1 214 ? 4.538 5.960 16.674 1.00 92.06 214 GLU A CA 1
ATOM 1660 C C . GLU A 1 214 ? 5.201 5.141 15.563 1.00 92.06 214 GLU A C 1
ATOM 1662 O O . GLU A 1 214 ? 6.133 5.628 14.919 1.00 92.06 214 GLU A O 1
ATOM 1667 N N . THR A 1 215 ? 4.716 3.921 15.307 1.00 90.88 215 THR A N 1
ATOM 1668 C CA . THR A 1 215 ? 5.189 3.084 14.197 1.00 90.88 215 THR A CA 1
ATOM 1669 C C . THR A 1 215 ? 4.985 3.805 12.870 1.00 90.88 215 THR A C 1
ATOM 1671 O O . THR A 1 215 ? 5.932 3.972 12.107 1.00 90.88 215 THR A O 1
ATOM 1674 N N . LEU A 1 216 ? 3.782 4.331 12.631 1.00 91.56 216 LEU A N 1
ATOM 1675 C CA . LEU A 1 216 ? 3.475 5.096 11.433 1.00 91.56 216 LEU A CA 1
ATOM 1676 C C . LEU A 1 216 ? 4.382 6.320 11.303 1.00 91.56 216 LEU A C 1
ATOM 1678 O O . LEU A 1 216 ? 4.776 6.598 10.187 1.00 91.56 216 LEU A O 1
ATOM 1682 N N . LYS A 1 217 ? 4.766 7.037 12.358 1.00 89.88 217 LYS A N 1
ATOM 1683 C CA . LYS A 1 217 ? 5.677 8.191 12.229 1.00 89.88 217 LYS A CA 1
ATOM 1684 C C . LYS A 1 217 ? 7.131 7.795 11.945 1.00 89.88 217 LYS A C 1
ATOM 1686 O O . LYS A 1 217 ? 7.826 8.531 11.257 1.00 89.88 217 LYS A O 1
ATOM 1691 N N . LYS A 1 218 ? 7.594 6.651 12.461 1.00 84.94 218 LYS A N 1
ATOM 1692 C CA . LYS A 1 218 ? 8.984 6.175 12.301 1.00 84.94 218 LYS A CA 1
ATOM 1693 C C . LYS A 1 218 ? 9.253 5.513 10.950 1.00 84.94 218 LYS A C 1
ATOM 1695 O O . LYS A 1 218 ? 10.386 5.504 10.484 1.00 84.94 218 LYS A O 1
ATOM 1700 N N . THR A 1 219 ? 8.241 4.897 10.351 1.00 67.50 219 THR A N 1
ATOM 1701 C CA . THR A 1 219 ? 8.406 4.113 9.125 1.00 67.50 219 THR A CA 1
ATOM 1702 C C . THR A 1 219 ? 8.535 5.027 7.899 1.00 67.50 219 THR A C 1
ATOM 1704 O O . THR A 1 219 ? 7.528 5.433 7.325 1.00 67.50 219 THR A O 1
ATOM 1707 N N . GLU A 1 220 ? 9.758 5.333 7.460 1.00 61.56 220 GLU A N 1
ATOM 1708 C CA . GLU A 1 220 ? 9.989 5.942 6.134 1.00 61.56 220 GLU A CA 1
ATOM 1709 C C . GLU A 1 220 ? 9.696 4.944 4.998 1.00 61.56 220 GLU A C 1
ATOM 1711 O O . GLU A 1 220 ? 9.214 5.334 3.937 1.00 61.56 220 GLU A O 1
ATOM 1716 N N . GLU A 1 221 ? 9.882 3.641 5.248 1.00 54.25 221 GLU A N 1
ATOM 1717 C CA . GLU A 1 221 ? 9.629 2.572 4.280 1.00 54.25 221 GLU A CA 1
ATOM 1718 C C . GLU A 1 221 ? 8.957 1.345 4.916 1.00 54.25 221 GLU A C 1
ATOM 1720 O O . GLU A 1 221 ? 9.387 0.887 5.979 1.00 54.25 221 GLU A O 1
ATOM 1725 N N . PRO A 1 222 ? 7.933 0.751 4.284 1.00 52.38 222 PRO A N 1
ATOM 1726 C CA . PRO A 1 222 ? 7.292 -0.441 4.809 1.00 52.38 222 PRO A CA 1
ATOM 1727 C C . PRO A 1 222 ? 8.089 -1.664 4.362 1.00 52.38 222 PRO A C 1
ATOM 1729 O O . PRO A 1 222 ? 7.891 -2.047 3.223 1.00 52.38 222 PRO A O 1
ATOM 1732 N N . THR A 1 223 ? 8.937 -2.303 5.187 1.00 52.12 223 THR A N 1
ATOM 1733 C CA . THR A 1 223 ? 9.210 -3.744 4.939 1.00 52.12 223 THR A CA 1
ATOM 1734 C C . THR A 1 223 ? 9.935 -4.569 6.004 1.00 52.12 223 THR A C 1
ATOM 1736 O O . THR A 1 223 ? 9.695 -5.769 6.014 1.00 52.12 223 THR A O 1
ATOM 1739 N N . GLU A 1 224 ? 10.749 -4.040 6.923 1.00 48.66 224 GLU A N 1
ATOM 1740 C CA . GLU A 1 224 ? 11.511 -4.948 7.822 1.00 48.66 224 GLU A CA 1
ATOM 1741 C C . GLU A 1 224 ? 11.017 -4.993 9.278 1.00 48.66 224 GLU A C 1
ATOM 1743 O O . GLU A 1 224 ? 11.031 -6.053 9.906 1.00 48.66 224 GLU A O 1
ATOM 1748 N N . SER A 1 225 ? 10.480 -3.893 9.811 1.00 50.72 225 SER A N 1
ATOM 1749 C CA . SER A 1 225 ? 10.066 -3.797 11.222 1.00 50.72 225 SER A CA 1
ATOM 1750 C C . SER A 1 225 ? 8.663 -4.345 11.538 1.00 50.72 225 SER A C 1
ATOM 1752 O O . SER A 1 225 ? 8.236 -4.304 12.689 1.00 50.72 225 SER A O 1
ATOM 1754 N N . LEU A 1 226 ? 7.940 -4.878 10.543 1.00 61.88 226 LEU A N 1
ATOM 1755 C CA . LEU A 1 226 ? 6.566 -5.400 10.682 1.00 61.88 226 LEU A CA 1
ATOM 1756 C C . LEU A 1 226 ? 6.487 -6.936 10.605 1.00 61.88 226 LEU A C 1
ATOM 1758 O O . LEU A 1 226 ? 5.437 -7.492 10.291 1.00 61.88 226 LEU A O 1
ATOM 1762 N N . THR A 1 227 ? 7.600 -7.628 10.844 1.00 64.38 227 THR A N 1
ATOM 1763 C CA . THR A 1 227 ? 7.703 -9.091 10.708 1.00 64.38 227 THR A CA 1
ATOM 1764 C C . THR A 1 227 ? 7.087 -9.856 11.878 1.00 64.38 227 THR A C 1
ATOM 1766 O O . THR A 1 227 ? 6.581 -10.960 11.682 1.00 64.38 227 THR A O 1
ATOM 1769 N N . GLN A 1 228 ? 7.075 -9.274 13.081 1.00 75.62 228 GLN A N 1
ATOM 1770 C CA . GLN A 1 228 ? 6.391 -9.859 14.233 1.00 75.62 228 GLN A CA 1
ATOM 1771 C C . GLN A 1 228 ? 4.888 -9.577 14.151 1.00 75.62 228 GLN A C 1
ATOM 1773 O O . GLN A 1 228 ? 4.474 -8.423 14.057 1.00 75.62 228 GLN A O 1
ATOM 17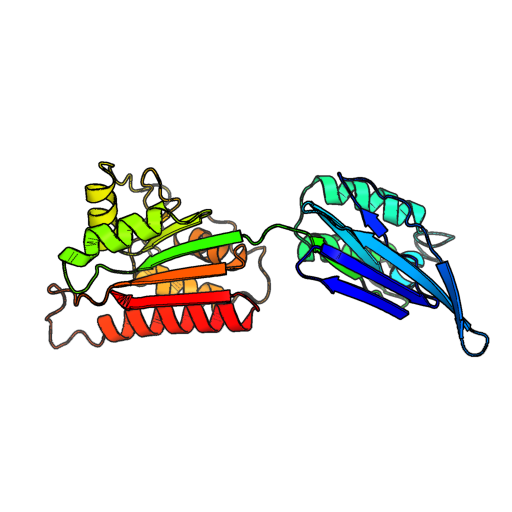78 N N . GLU A 1 229 ? 4.057 -10.617 14.212 1.00 83.06 229 GLU A N 1
ATOM 1779 C CA . GLU A 1 229 ? 2.597 -10.484 14.161 1.00 83.06 229 GLU A CA 1
ATOM 1780 C C . GLU A 1 229 ? 2.038 -10.088 15.540 1.00 83.06 229 GLU A C 1
ATOM 1782 O O . GLU A 1 229 ? 1.916 -10.916 16.439 1.00 83.06 229 GLU A O 1
ATOM 1787 N N . ASN A 1 230 ? 1.690 -8.811 15.718 1.00 90.75 230 ASN A N 1
ATOM 1788 C CA . ASN A 1 230 ? 1.025 -8.291 16.913 1.00 90.75 230 ASN A CA 1
ATOM 1789 C C . ASN A 1 230 ? -0.012 -7.215 16.536 1.00 90.75 230 ASN A C 1
ATOM 1791 O O . ASN A 1 230 ? -0.123 -6.810 15.379 1.00 90.75 230 ASN A O 1
ATOM 1795 N N . ALA A 1 231 ? -0.782 -6.730 17.517 1.00 92.12 231 ALA A N 1
ATOM 1796 C CA . ALA A 1 231 ? -1.872 -5.780 17.276 1.00 92.12 231 ALA A CA 1
ATOM 1797 C C . ALA A 1 231 ? -1.411 -4.499 16.548 1.00 92.12 231 ALA A C 1
ATOM 1799 O O . ALA A 1 231 ? -2.117 -3.994 15.676 1.00 92.12 231 ALA A O 1
ATOM 1800 N N . VAL A 1 232 ? -0.224 -3.990 16.896 1.00 92.50 232 VAL A N 1
ATOM 1801 C CA . VAL A 1 232 ? 0.345 -2.749 16.349 1.00 92.50 232 VAL A CA 1
ATOM 1802 C C . VAL A 1 232 ? 0.850 -2.959 14.927 1.00 92.50 232 VAL A C 1
ATOM 1804 O O . VAL A 1 232 ? 0.562 -2.143 14.050 1.00 92.50 232 VAL A O 1
ATOM 1807 N N . THR A 1 233 ? 1.572 -4.050 14.666 1.00 91.56 233 THR A N 1
ATOM 1808 C CA . THR A 1 233 ? 2.122 -4.326 13.332 1.00 91.56 233 THR A CA 1
ATOM 1809 C C . THR A 1 233 ? 1.020 -4.662 12.337 1.00 91.56 233 THR A C 1
ATOM 1811 O O . THR A 1 233 ? 1.033 -4.150 11.217 1.00 91.56 233 THR A O 1
ATOM 1814 N N . MET A 1 234 ? 0.013 -5.432 12.760 1.00 93.12 234 MET A N 1
ATOM 1815 C CA . MET A 1 234 ? -1.168 -5.731 11.950 1.00 93.12 234 MET A CA 1
ATOM 1816 C C . MET A 1 234 ? -1.949 -4.459 11.608 1.00 93.12 234 MET A C 1
ATOM 1818 O O . MET A 1 234 ? -2.262 -4.227 10.441 1.00 93.12 234 MET A O 1
ATOM 1822 N N . LEU A 1 235 ? -2.226 -3.605 12.599 1.00 95.62 235 LEU A N 1
ATOM 1823 C CA . LEU A 1 23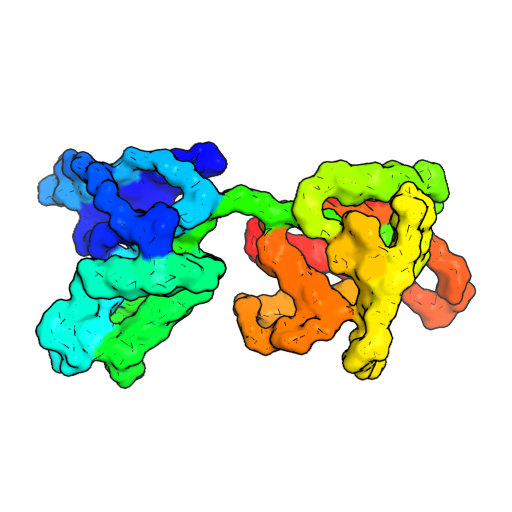5 ? -2.958 -2.362 12.365 1.00 95.62 235 LEU A CA 1
ATOM 1824 C C . LEU A 1 235 ? -2.169 -1.381 11.483 1.00 95.62 235 LEU A C 1
ATOM 1826 O O . LEU A 1 235 ? -2.729 -0.814 10.545 1.00 95.62 235 LEU A O 1
ATOM 1830 N N . SER A 1 236 ? -0.861 -1.238 11.718 1.00 94.50 236 SER A N 1
ATOM 1831 C CA . SER A 1 236 ? 0.033 -0.445 10.861 1.00 94.50 236 SER A CA 1
ATOM 1832 C C . SER A 1 236 ? 0.006 -0.945 9.418 1.00 94.50 236 SER A C 1
ATOM 1834 O O . SER A 1 236 ? -0.124 -0.146 8.491 1.00 94.50 236 SER A O 1
ATOM 1836 N N . LYS A 1 237 ? 0.064 -2.267 9.215 1.00 92.06 237 LYS A N 1
ATOM 1837 C CA . LYS A 1 237 ? -0.014 -2.887 7.890 1.00 92.06 237 LYS A CA 1
ATOM 1838 C C . LYS A 1 237 ? -1.341 -2.574 7.203 1.00 92.06 237 LYS A C 1
ATOM 1840 O O . LYS A 1 237 ? -1.329 -2.114 6.065 1.00 92.06 237 LYS A O 1
ATOM 1845 N N . PHE A 1 238 ? -2.472 -2.729 7.893 1.00 95.50 238 PHE A N 1
ATOM 1846 C CA . PHE A 1 238 ? -3.775 -2.377 7.325 1.00 95.50 238 PHE A CA 1
ATOM 1847 C C . PHE A 1 238 ? -3.857 -0.908 6.916 1.00 95.50 238 PHE A C 1
ATOM 1849 O O . PHE A 1 238 ? -4.341 -0.611 5.824 1.00 95.50 238 PHE A O 1
ATOM 1856 N N . PHE A 1 239 ? -3.336 0.010 7.731 1.00 96.19 239 PHE A N 1
ATOM 1857 C CA . PHE A 1 239 ? -3.280 1.421 7.362 1.00 96.19 239 PHE A CA 1
ATOM 1858 C C . PHE A 1 239 ? -2.396 1.676 6.134 1.00 96.19 239 PHE A C 1
ATOM 1860 O O . PHE A 1 239 ? -2.801 2.393 5.218 1.00 96.19 239 PHE A O 1
ATOM 1867 N N . LEU A 1 240 ? -1.203 1.081 6.078 1.00 91.81 240 LEU A N 1
ATOM 1868 C CA . LEU A 1 240 ? -0.250 1.287 4.984 1.00 91.81 240 LEU A CA 1
ATOM 1869 C C . LEU A 1 240 ? -0.708 0.640 3.670 1.00 91.81 240 LEU A C 1
ATOM 1871 O O . LEU A 1 240 ? -0.478 1.216 2.608 1.00 91.81 240 LEU A O 1
ATOM 1875 N N . GLU A 1 241 ? -1.427 -0.479 3.721 1.00 90.75 241 GLU A N 1
ATOM 1876 C CA . GLU A 1 241 ? -1.925 -1.181 2.532 1.00 90.75 241 GLU A CA 1
ATOM 1877 C C . GLU A 1 241 ? -3.233 -0.607 1.964 1.00 90.75 241 GLU A C 1
ATOM 1879 O O . GLU A 1 241 ? -3.567 -0.906 0.813 1.00 90.75 241 GLU A O 1
ATOM 1884 N N . SER A 1 242 ? -3.958 0.208 2.737 1.00 94.75 242 SER A N 1
ATOM 1885 C CA . SER A 1 242 ? -5.259 0.781 2.354 1.00 94.75 242 SER A CA 1
ATOM 1886 C C . SER A 1 242 ? -5.132 2.133 1.656 1.00 94.75 242 SER A C 1
ATOM 1888 O O . SER A 1 242 ? -4.222 2.906 1.948 1.00 94.75 242 SER A O 1
ATOM 1890 N N . ASP A 1 243 ? -6.063 2.426 0.750 1.00 94.19 243 ASP A N 1
ATOM 1891 C CA . ASP A 1 243 ? -6.118 3.676 -0.018 1.00 94.19 243 ASP A CA 1
ATOM 1892 C C . ASP A 1 243 ? -7.157 4.639 0.556 1.00 94.19 243 ASP A C 1
ATOM 1894 O O . ASP A 1 243 ? -6.868 5.818 0.746 1.00 94.19 243 ASP A O 1
ATOM 1898 N N . ASN A 1 244 ? -8.341 4.107 0.870 1.00 96.69 244 ASN A N 1
ATOM 1899 C CA . ASN A 1 244 ? -9.451 4.841 1.466 1.00 96.69 244 ASN A CA 1
ATOM 1900 C C . ASN A 1 244 ? -9.689 4.314 2.882 1.00 96.69 244 ASN A C 1
ATOM 1902 O O . ASN A 1 244 ? -9.872 3.110 3.076 1.00 96.69 244 ASN A O 1
ATOM 1906 N N . ILE A 1 245 ? -9.678 5.199 3.871 1.00 98.31 245 ILE A N 1
ATOM 1907 C CA . ILE A 1 245 ? -9.722 4.831 5.283 1.00 98.31 245 ILE A CA 1
ATOM 1908 C C . ILE A 1 245 ? -10.837 5.616 5.960 1.00 98.31 245 ILE A C 1
ATOM 1910 O O . ILE A 1 245 ? -10.813 6.840 5.996 1.00 98.31 245 ILE A O 1
ATOM 1914 N N . LYS A 1 246 ? -11.803 4.905 6.532 1.00 98.19 246 LYS A N 1
ATOM 1915 C CA . LYS A 1 246 ? -12.931 5.487 7.253 1.00 98.19 246 LYS A CA 1
ATOM 1916 C C . LYS A 1 246 ? -12.814 5.191 8.736 1.00 98.19 246 LYS A C 1
ATOM 1918 O O . LYS A 1 246 ? -12.781 4.034 9.145 1.00 98.19 246 LYS A O 1
ATOM 1923 N N . PHE A 1 247 ? -12.807 6.229 9.550 1.00 98.19 247 PHE A N 1
ATOM 1924 C CA . PHE A 1 247 ? -12.848 6.119 10.998 1.00 98.19 247 PHE A CA 1
ATOM 1925 C C . PHE A 1 247 ? -14.265 6.383 11.506 1.00 98.19 247 PHE A C 1
ATOM 1927 O O . PHE A 1 247 ? -14.845 7.433 11.236 1.00 98.19 247 PHE A O 1
ATOM 1934 N N . LEU A 1 248 ? -14.801 5.445 12.286 1.00 97.25 248 LEU A N 1
ATOM 1935 C CA . LEU A 1 248 ? -16.046 5.595 13.039 1.00 97.25 248 LEU A CA 1
ATOM 1936 C C . LEU A 1 248 ? -15.672 5.860 14.501 1.00 97.25 248 LEU A C 1
ATOM 1938 O O . LEU A 1 248 ? -15.333 4.939 15.244 1.00 97.25 248 LEU A O 1
ATOM 1942 N N . VAL A 1 249 ? -15.643 7.128 14.901 1.00 95.81 249 VAL A N 1
ATOM 1943 C CA . VAL A 1 249 ? -15.072 7.571 16.177 1.00 95.81 249 VAL A CA 1
ATOM 1944 C C . VAL A 1 249 ? -16.178 7.870 17.178 1.00 95.81 249 VAL A C 1
ATOM 1946 O O . VAL A 1 249 ? -16.879 8.876 17.070 1.00 95.81 249 VAL A O 1
ATOM 1949 N N . GLY A 1 250 ? -16.291 7.027 18.196 1.00 93.69 250 GLY A N 1
ATOM 1950 C CA . GLY A 1 250 ? -17.227 7.232 19.287 1.00 93.69 250 GLY A CA 1
ATOM 1951 C C . GLY A 1 250 ? -16.751 8.283 20.300 1.00 93.69 250 GLY A C 1
ATOM 1952 O O . GLY A 1 250 ? -15.558 8.383 20.611 1.00 93.69 250 GLY A O 1
ATOM 1953 N N . LYS A 1 251 ? -17.669 9.071 20.856 1.00 90.25 251 LYS A N 1
ATOM 1954 C CA . LYS A 1 251 ? -17.420 10.186 21.786 1.00 90.25 251 LYS A CA 1
ATOM 1955 C C . LYS A 1 251 ? -17.737 9.866 23.244 1.00 90.25 251 LYS A C 1
ATOM 1957 O O . LYS A 1 251 ? -17.562 10.743 24.090 1.00 90.25 251 LYS A O 1
ATOM 1962 N N . ALA A 1 252 ? -18.139 8.637 23.574 1.00 84.62 252 ALA A N 1
ATOM 1963 C CA . ALA A 1 252 ? -18.373 8.284 24.970 1.00 84.62 252 ALA A CA 1
ATOM 1964 C C . ALA A 1 252 ? -17.118 8.494 25.829 1.00 84.62 252 ALA A C 1
ATOM 1966 O O . ALA A 1 252 ? -15.987 8.153 25.455 1.00 84.62 252 ALA A O 1
ATOM 1967 N N . ILE A 1 253 ? -17.360 9.063 27.008 1.00 71.25 253 ILE A N 1
ATOM 1968 C CA . ILE A 1 253 ? -16.379 9.260 28.069 1.00 71.25 253 ILE A CA 1
ATOM 1969 C C . ILE A 1 253 ? -16.380 7.994 28.924 1.00 71.25 253 ILE A C 1
ATOM 1971 O O . ILE A 1 253 ? -17.436 7.553 29.368 1.00 71.25 253 ILE A O 1
ATOM 1975 N N . ASN A 1 254 ? -15.207 7.403 29.159 1.00 62.72 254 ASN A N 1
ATOM 1976 C CA . ASN A 1 254 ? -15.095 6.209 29.995 1.00 62.72 254 ASN A CA 1
ATOM 1977 C C . ASN A 1 254 ? -15.281 6.572 31.491 1.00 62.72 254 ASN A C 1
ATOM 1979 O O . ASN A 1 254 ? -14.447 7.309 32.026 1.00 62.72 254 ASN A O 1
ATOM 1983 N N . PRO A 1 255 ? -16.314 6.051 32.190 1.00 54.31 255 PRO A N 1
ATOM 1984 C CA . PRO A 1 255 ? -16.573 6.361 33.600 1.00 54.31 255 PRO A CA 1
ATOM 1985 C C . PRO A 1 255 ? -15.505 5.832 34.570 1.00 54.31 255 PRO A C 1
ATOM 1987 O O . PRO A 1 255 ? -15.296 6.427 35.622 1.00 54.31 255 PRO A O 1
ATOM 1990 N N . ALA A 1 256 ? -14.788 4.753 34.223 1.00 50.38 256 ALA A N 1
ATOM 1991 C CA . ALA A 1 256 ? -13.743 4.154 35.069 1.00 50.38 256 ALA A CA 1
ATOM 1992 C C . ALA A 1 256 ? -12.502 5.054 35.257 1.00 50.38 256 ALA A C 1
ATOM 1994 O O . ALA A 1 256 ? -11.583 4.713 35.998 1.00 50.38 256 ALA A O 1
ATOM 1995 N N . HIS A 1 257 ? -12.473 6.210 34.591 1.00 52.38 257 HIS A N 1
ATOM 1996 C CA . HIS A 1 257 ? -11.386 7.182 34.637 1.00 52.38 257 HIS A CA 1
ATOM 1997 C C . HIS A 1 257 ? -11.833 8.545 35.182 1.00 52.38 257 HIS A C 1
ATOM 1999 O O . HIS A 1 257 ? -11.184 9.550 34.916 1.00 52.38 257 HIS A O 1
ATOM 2005 N N . GLN A 1 258 ? -12.891 8.585 36.003 1.00 47.66 258 GLN A N 1
ATOM 2006 C CA . GLN A 1 258 ? -13.242 9.735 36.856 1.00 47.66 258 GLN A CA 1
ATOM 2007 C C . GLN A 1 258 ? -12.244 9.957 38.016 1.00 47.66 258 GLN A C 1
ATOM 2009 O O . GLN A 1 258 ? -12.622 10.424 39.087 1.00 47.66 258 GLN A O 1
ATOM 2014 N N . ASN A 1 259 ? -10.972 9.598 37.835 1.00 47.81 259 ASN A N 1
ATOM 2015 C CA . ASN A 1 259 ? -9.928 9.923 38.793 1.00 47.81 259 ASN A CA 1
ATOM 2016 C C . ASN A 1 259 ? -9.385 11.323 38.438 1.00 47.81 259 ASN A C 1
ATOM 2018 O O . ASN A 1 259 ? -8.861 11.475 37.333 1.00 47.81 259 ASN A O 1
ATOM 2022 N N . PRO A 1 260 ? -9.512 12.340 39.310 1.00 50.00 260 PRO A N 1
ATOM 2023 C CA . PRO A 1 260 ? -9.076 13.713 39.029 1.00 50.00 260 PRO A CA 1
ATOM 2024 C C . PRO A 1 260 ? -7.583 13.846 38.685 1.00 50.00 260 PRO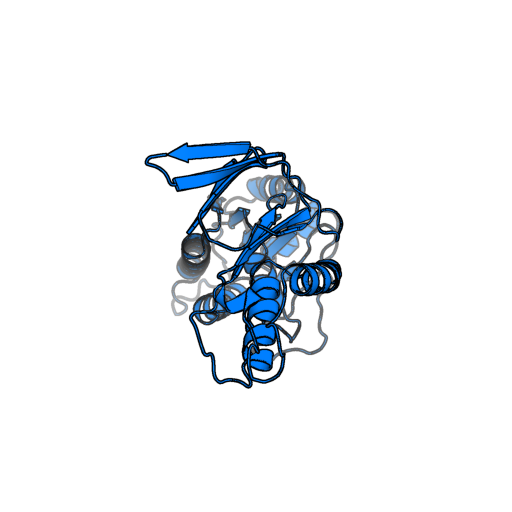 A C 1
ATOM 2026 O O . PRO A 1 260 ? -7.197 14.820 38.044 1.00 50.00 260 PRO A O 1
ATOM 2029 N N . ASP A 1 261 ? -6.771 12.855 39.068 1.00 51.56 261 ASP A N 1
ATOM 2030 C CA . ASP A 1 261 ? -5.329 12.784 38.797 1.00 51.56 261 ASP A CA 1
ATOM 2031 C C . ASP A 1 261 ? -4.980 12.141 37.437 1.00 51.56 261 ASP A C 1
ATOM 2033 O O . ASP A 1 261 ? -3.811 12.091 37.052 1.00 51.56 261 ASP A O 1
ATOM 2037 N N . LEU A 1 262 ? -5.972 11.633 36.692 1.00 42.81 262 LEU A N 1
ATOM 2038 C CA . LEU A 1 262 ? -5.788 11.061 35.355 1.00 42.81 262 LEU A CA 1
ATOM 2039 C C . LEU A 1 262 ? -6.169 12.100 34.290 1.00 42.81 262 LEU A C 1
ATOM 2041 O O . LEU A 1 262 ? -7.349 12.418 34.121 1.00 42.81 262 LEU A O 1
ATOM 2045 N N . PRO A 1 263 ? -5.199 12.639 33.535 1.00 42.00 263 PRO A N 1
ATOM 2046 C CA . PRO A 1 263 ? -5.495 13.646 32.541 1.00 42.00 263 PRO A CA 1
ATOM 2047 C C . PRO A 1 263 ? -6.172 13.013 31.312 1.00 42.00 263 PRO A C 1
ATOM 2049 O O . PRO A 1 263 ? -5.901 11.883 30.915 1.00 42.00 263 PRO A O 1
ATOM 2052 N N . LEU A 1 264 ? -6.983 13.814 30.624 1.00 51.47 264 LEU A N 1
ATOM 2053 C CA . LEU A 1 264 ? -6.987 13.861 29.159 1.00 51.47 264 LEU A CA 1
ATOM 2054 C C . LEU A 1 264 ? -7.476 12.650 28.329 1.00 51.47 264 LEU A C 1
ATOM 2056 O O . LEU A 1 264 ? -7.416 12.759 27.116 1.00 51.47 264 LEU A O 1
ATOM 2060 N N . ASN A 1 265 ? -8.009 11.538 28.841 1.00 53.34 265 ASN A N 1
ATOM 2061 C CA . ASN A 1 265 ? -8.195 10.343 27.980 1.00 53.34 265 ASN A CA 1
ATOM 2062 C C . ASN A 1 265 ? -9.138 10.483 26.753 1.00 53.34 265 ASN A C 1
ATOM 2064 O O . ASN A 1 265 ? -8.843 9.923 25.695 1.00 53.34 265 ASN A O 1
ATOM 2068 N N . LEU A 1 266 ? -10.249 11.238 26.825 1.00 56.00 266 LEU A N 1
ATOM 2069 C CA . LEU A 1 266 ? -11.080 11.492 25.627 1.00 56.00 266 LEU A CA 1
ATOM 2070 C C . LEU A 1 266 ? -10.354 12.408 24.631 1.00 56.00 266 LEU A C 1
ATOM 2072 O O . LEU A 1 266 ? -10.371 12.147 23.427 1.00 56.00 266 LEU A O 1
ATOM 2076 N N . ALA A 1 267 ? -9.714 13.462 25.147 1.00 63.31 267 ALA A N 1
ATOM 2077 C CA . ALA A 1 267 ? -8.899 14.369 24.348 1.00 63.31 267 ALA A CA 1
ATOM 2078 C C . ALA A 1 267 ? -7.752 13.604 23.674 1.00 63.31 267 ALA A C 1
ATOM 2080 O O . ALA A 1 267 ? -7.538 13.779 22.483 1.00 63.31 267 ALA A O 1
ATOM 2081 N N . LEU A 1 268 ? -7.122 12.673 24.395 1.00 78.06 268 LEU A N 1
ATOM 2082 C CA . LEU A 1 268 ? -6.043 11.819 23.918 1.00 78.06 268 LEU A CA 1
ATOM 2083 C C . LEU A 1 268 ? -6.518 10.875 22.811 1.00 78.06 268 LEU A C 1
ATOM 2085 O O . LEU A 1 268 ? -5.893 10.829 21.762 1.00 78.06 268 LEU A O 1
ATOM 2089 N N . LYS A 1 269 ? -7.651 10.176 22.977 1.00 85.88 269 LYS A N 1
ATOM 2090 C CA . LYS A 1 269 ? -8.220 9.328 21.910 1.00 85.88 269 LYS A CA 1
ATOM 2091 C C . LYS A 1 269 ? -8.494 10.123 20.640 1.00 85.88 269 LYS A C 1
ATOM 2093 O O . LYS A 1 269 ? -8.113 9.706 19.551 1.00 85.88 269 LYS A O 1
ATOM 2098 N N . MET A 1 270 ? -9.162 11.264 20.788 1.00 86.75 270 MET A N 1
ATOM 2099 C CA . MET A 1 270 ? -9.503 12.126 19.662 1.00 86.75 270 MET A CA 1
ATOM 2100 C C . MET A 1 270 ? -8.250 12.676 18.977 1.00 86.75 270 MET A C 1
ATOM 2102 O O . MET A 1 270 ? -8.182 12.706 17.753 1.00 86.75 270 MET A O 1
ATOM 2106 N N . GLN A 1 271 ? -7.260 13.083 19.769 1.00 89.94 271 GLN A N 1
ATOM 2107 C CA . GLN A 1 271 ? -5.976 13.572 19.292 1.00 89.94 271 GLN A CA 1
ATOM 2108 C C . GLN A 1 271 ? -5.216 12.478 18.537 1.00 89.94 271 GLN A C 1
ATOM 2110 O O . GLN A 1 271 ? -4.838 12.701 17.396 1.00 89.94 271 GLN A O 1
ATOM 2115 N N . VAL A 1 272 ? -5.066 11.282 19.112 1.00 93.94 272 VAL A N 1
ATOM 2116 C CA . VAL A 1 272 ? -4.355 10.162 18.476 1.00 93.94 272 VAL A CA 1
ATOM 2117 C C . VAL A 1 272 ? -5.005 9.777 17.149 1.00 93.94 272 VAL A C 1
ATOM 2119 O O . VAL A 1 272 ? -4.302 9.610 16.159 1.00 93.94 272 VAL A O 1
ATOM 2122 N N . VAL A 1 273 ? -6.338 9.679 17.086 1.00 96.00 273 VAL A N 1
ATOM 2123 C CA . VAL A 1 273 ? -7.032 9.365 15.824 1.00 96.00 273 VAL A CA 1
ATOM 2124 C C . VAL A 1 273 ? -6.811 10.458 14.776 1.00 96.00 273 VAL A C 1
ATOM 2126 O O . VAL A 1 273 ? -6.556 10.134 13.619 1.00 96.00 273 VAL A O 1
ATOM 2129 N N . LYS A 1 274 ? -6.870 11.738 15.165 1.00 96.25 274 LYS A N 1
ATOM 2130 C CA . LYS A 1 274 ? -6.584 12.856 14.253 1.00 96.25 274 LYS A CA 1
ATOM 2131 C C . LYS A 1 274 ? -5.143 12.831 13.751 1.00 96.25 274 LYS A C 1
ATOM 2133 O O . LYS A 1 274 ? -4.930 12.919 12.552 1.00 96.25 274 LYS A O 1
ATOM 2138 N N . GLU A 1 275 ? -4.174 12.623 14.635 1.00 97.12 275 GLU A N 1
ATOM 2139 C CA . GLU A 1 275 ? -2.764 12.535 14.249 1.00 97.12 275 GLU A CA 1
ATOM 2140 C C . GLU A 1 275 ? -2.490 11.333 13.330 1.00 97.12 275 GLU A C 1
ATOM 2142 O O . GLU A 1 275 ? -1.686 11.437 12.403 1.00 97.12 275 GLU A O 1
ATOM 2147 N N . ILE A 1 276 ? -3.166 10.195 13.541 1.00 97.69 276 ILE A N 1
ATOM 2148 C CA . ILE A 1 276 ? -3.112 9.057 12.609 1.00 97.69 276 ILE A CA 1
ATOM 2149 C C . ILE A 1 276 ? -3.687 9.467 11.251 1.00 97.69 276 ILE A C 1
ATOM 2151 O O . ILE A 1 276 ? -3.040 9.219 10.236 1.00 97.69 276 ILE A O 1
ATOM 2155 N N . ALA A 1 277 ? -4.866 10.094 11.221 1.00 98.06 277 ALA A N 1
ATOM 2156 C CA . ALA A 1 277 ? -5.495 10.549 9.983 1.00 98.06 277 ALA A CA 1
ATOM 2157 C C . ALA A 1 277 ? -4.572 11.495 9.197 1.00 98.06 277 ALA A C 1
ATOM 2159 O O . ALA A 1 277 ? -4.261 11.211 8.045 1.00 98.06 277 ALA A O 1
ATOM 2160 N N . GLU A 1 278 ? -4.029 12.523 9.850 1.00 97.69 278 GLU A N 1
ATOM 2161 C CA . GLU A 1 278 ? -3.087 13.478 9.251 1.00 97.69 278 GLU A CA 1
ATOM 2162 C C . GLU A 1 278 ? -1.820 12.782 8.723 1.00 97.69 278 GLU A C 1
ATOM 2164 O O . GLU A 1 278 ? -1.370 13.048 7.608 1.00 97.69 278 GLU A O 1
ATOM 2169 N N . THR A 1 279 ? -1.263 11.834 9.487 1.00 96.06 279 THR A N 1
ATOM 2170 C CA . THR A 1 279 ? -0.085 11.049 9.070 1.00 96.06 279 THR A CA 1
ATOM 2171 C C . THR A 1 279 ? -0.376 10.211 7.818 1.00 96.06 279 THR A C 1
ATOM 2173 O O . THR A 1 279 ? 0.499 10.005 6.976 1.00 96.06 279 THR A O 1
ATOM 2176 N N . LEU A 1 280 ? -1.598 9.693 7.681 1.00 96.50 280 LEU A N 1
ATOM 2177 C CA . LEU A 1 280 ? -2.020 8.895 6.530 1.00 96.50 280 LEU A CA 1
ATOM 2178 C C . LEU A 1 280 ? -2.322 9.771 5.306 1.00 96.50 280 LEU A C 1
ATOM 2180 O O . LEU A 1 280 ? -1.932 9.408 4.197 1.00 96.50 280 LEU A O 1
ATOM 2184 N N . GLU A 1 281 ? -2.940 10.935 5.498 1.00 97.12 281 GLU A N 1
ATOM 2185 C CA . GLU A 1 281 ? -3.186 11.924 4.440 1.00 97.12 281 GLU A CA 1
ATOM 2186 C C . GLU A 1 281 ? -1.880 12.474 3.857 1.00 97.12 281 GLU A C 1
ATOM 2188 O O . GLU A 1 281 ? -1.733 12.549 2.638 1.00 97.12 281 GLU A O 1
ATOM 2193 N N . GLN A 1 282 ? -0.881 12.763 4.701 1.00 94.81 282 GLN A N 1
ATOM 2194 C CA . GLN A 1 282 ? 0.465 13.160 4.258 1.00 94.81 282 GLN A CA 1
ATOM 2195 C C . GLN A 1 282 ? 1.147 12.091 3.390 1.00 94.81 282 GLN A C 1
ATOM 2197 O O . GLN A 1 282 ? 2.021 12.404 2.585 1.00 94.81 282 GLN A O 1
ATOM 2202 N N . ARG A 1 283 ? 0.720 10.829 3.511 1.00 91.12 283 ARG A N 1
ATOM 2203 C CA . ARG A 1 283 ? 1.155 9.705 2.669 1.00 91.12 283 ARG A CA 1
ATOM 2204 C C . ARG A 1 283 ? 0.287 9.490 1.427 1.00 91.12 283 ARG A C 1
ATOM 2206 O O . ARG A 1 283 ? 0.417 8.460 0.769 1.00 91.12 283 ARG A O 1
ATOM 2213 N N . GLY A 1 284 ? -0.604 10.427 1.108 1.00 92.00 284 GLY A N 1
ATOM 2214 C CA . GLY A 1 284 ? -1.459 10.382 -0.078 1.00 92.00 284 GLY A CA 1
ATOM 2215 C C . GLY A 1 284 ? -2.663 9.446 0.038 1.00 92.00 284 GLY A C 1
ATOM 2216 O O . GLY A 1 284 ? -3.219 9.052 -0.986 1.00 92.00 284 GLY A O 1
ATOM 2217 N N . LYS A 1 285 ? -3.062 9.062 1.256 1.00 95.38 285 LYS A N 1
ATOM 2218 C CA . LYS A 1 285 ? -4.271 8.257 1.497 1.00 95.38 285 LYS A CA 1
ATOM 2219 C C . LYS A 1 285 ? -5.494 9.159 1.636 1.00 95.38 285 LYS A C 1
ATOM 2221 O O . LYS A 1 285 ? -5.380 10.299 2.076 1.00 95.38 285 LYS A O 1
ATOM 2226 N N . ASN A 1 286 ? -6.669 8.641 1.291 1.00 97.06 286 ASN A N 1
ATOM 2227 C CA . ASN A 1 286 ? -7.939 9.320 1.529 1.00 97.06 286 ASN A CA 1
ATOM 2228 C C . ASN A 1 286 ? -8.482 8.898 2.899 1.00 97.06 286 ASN A C 1
ATOM 2230 O O . ASN A 1 286 ? -8.661 7.701 3.136 1.00 97.06 286 ASN A O 1
ATOM 2234 N N . VAL A 1 287 ? -8.715 9.856 3.797 1.00 98.31 287 VAL A N 1
ATOM 2235 C CA . VAL A 1 287 ? -9.196 9.579 5.152 1.00 98.31 287 VAL A CA 1
ATOM 2236 C C . VAL A 1 287 ? -10.508 10.316 5.423 1.00 98.31 287 VAL A C 1
ATOM 2238 O O . VAL A 1 287 ? -10.632 11.507 5.162 1.00 98.31 287 VAL A O 1
ATOM 2241 N N . GLU A 1 288 ? -11.492 9.607 5.974 1.00 98.06 288 GLU A N 1
ATOM 2242 C CA . GLU A 1 288 ? -12.779 10.155 6.410 1.00 98.06 288 GLU A CA 1
ATOM 2243 C C . GLU A 1 288 ? -12.974 9.905 7.912 1.00 98.06 288 GLU A C 1
ATOM 2245 O O . GLU A 1 288 ? -12.804 8.783 8.394 1.00 98.06 288 GLU A O 1
ATOM 2250 N N . LEU A 1 289 ? -13.355 10.944 8.661 1.00 97.81 289 LEU A N 1
ATOM 2251 C CA . LEU A 1 289 ? -13.629 10.879 10.099 1.00 97.81 289 LEU A CA 1
ATOM 2252 C C . LEU A 1 289 ? -15.115 11.134 10.366 1.00 97.81 289 LEU A C 1
ATOM 2254 O O . LEU A 1 289 ? -15.601 12.251 10.188 1.00 97.81 289 LEU A O 1
ATOM 2258 N N . LEU A 1 290 ? -15.821 10.115 10.852 1.00 96.62 290 LEU A N 1
ATOM 2259 C CA . LEU A 1 290 ? -17.217 10.207 11.271 1.00 96.62 290 LEU A CA 1
ATOM 2260 C C . LEU A 1 290 ? -17.317 10.083 12.787 1.00 96.62 290 LEU A C 1
ATOM 2262 O O . LEU A 1 290 ? -16.676 9.226 13.393 1.00 96.62 290 LEU A O 1
ATOM 2266 N N . TYR A 1 291 ? -18.133 10.934 13.402 1.00 94.69 291 TYR A N 1
ATOM 2267 C CA . TYR A 1 291 ? -18.242 11.029 14.854 1.00 94.69 291 TYR A CA 1
ATOM 2268 C C . TYR A 1 291 ? -19.622 10.617 15.355 1.00 94.69 291 TYR A C 1
ATOM 2270 O O . TYR A 1 291 ? -20.627 11.076 14.814 1.00 94.69 291 TYR A O 1
ATOM 2278 N N . PHE A 1 292 ? -19.638 9.844 16.440 1.00 92.62 292 PHE A N 1
ATOM 2279 C CA . PHE A 1 292 ? -20.829 9.271 17.076 1.00 92.62 292 PHE A CA 1
ATOM 2280 C C . PHE A 1 292 ? -20.762 9.410 18.596 1.00 92.62 292 PHE A C 1
ATOM 2282 O O . PHE A 1 292 ? -19.638 9.560 19.119 1.00 92.62 292 PHE A O 1
#

=== Feature glossary ===
The record interleaves many kinds of information about one protein. Here is each kind framed as the question it answers.

Q: Are the domains correctly placed relative to each other?
A: Predicted aligned error is AlphaFold's pairwise confidence. Unlike pLDDT (per-residue), PAE is per-residue-pair and captures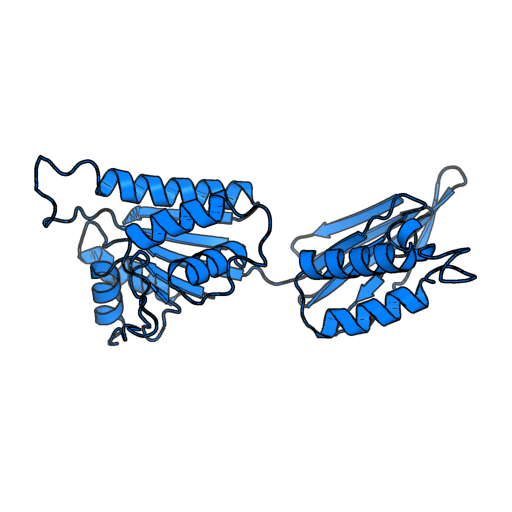 whether two parts of the structure are correctly placed relative to each other. Units are ångströms of expected positional error.

Q: Which residues are in helices, strands, or loops?
A: Eight-state secondary structure (DSSP): H is the canonical α-helix, G the tighter 3₁₀-helix, I the wider π-helix; E/B are β-structure, T and S are turns and bends, and '-' is everything else. DSSP derives these from the pattern of main-chain N–H···O=C hydrogen bonds, not from the sequence.

Q: What if only a Cα trace is available?
A: P-SEA three-state annotation labels each residue as helix, strand, or coil based purely on the geometry of the Cα trace. It serves as a fallback when the full backbone (and thus DSSP) is unavailable.

Q: What are the backbone torsion angles?
A: φ (phi) and ψ (psi) are the two rotatable backbone dihedrals per residue: φ is the C(i-1)–N–Cα–C torsion, ψ is the N–Cα–C–N(i+1) torsion, both in degrees on (−180°, 180°]. α-helical residues cluster near (−60°, −45°); β-strand residues near (−120°, +130°). A Ramachandran plot is simply a scatter of (φ, ψ) for every residue.

Q: What known structures does this most resemble?
A: Structural nearest neighbors (via Foldseek easy-search vs the PDB). Reported per hit: target PDB id, E-value, and alignment TM-score. A TM-score above ~0.5 is the conventional threshold for 'same fold'.

Q: What family and function is it annotated with?
A: Database cross-references. InterPro integrates a dozen domain/family signature databases into unified entries with residue-range hits. GO terms attach function/process/location labels with evidence codes. CATH codes position the fold in a four-level structural taxonomy. Organism is the NCBI-taxonomy species name.

Q: Which residues are buried vs exposed?
A: Solvent accessibility: the surface area of each residue that a 1.4 Å water probe can touch, in Å². When only backbone atoms are present the absolute values are lower than full-atom SASA (side chains contribute most of the area) and are flagged as backbone-only.

Q: What do the diagnostic plots show?
A: Three diagnostic plots accompany the record. The Cα contact map visualizes the tertiary structure as a 2D adjacency matrix (8 Å cutoff, sequence-local contacts suppressed). The Ramachandran plot shows the distribution of backbone (φ, ψ) torsions, with points in the α and β basins reflecting secondary structure content. The PAE plot shows AlphaFold's inter-residue confidence as a color matrix.

Q: What is the amino-acid chain?
A: The amino-acid sequence is the protein's primary structure: the linear order of residues from the N-terminus to the C-terminus, written in one-letter code. Everything else here — the 3D coordinates, the secondary structure, the domain annotations — is ultimately a consequence of this string.

Q: What do the rendered images show?
A: The six renders are orthographic views along the three Cartesian axes in both directions. Representation (cartoon, sticks, or surface) and color scheme (sequence-rainbow or by-chain) vary across proteins so the training set covers all the common visualization conventions.

Q: Where is each backbone atom in 3D?
A: The mmCIF table is the protein's shape written out atom by atom. For each backbone N, Cα, C, and carbonyl O, it records an (x, y, z) coordinate triple in Å plus the residue type, chain letter, and residue number.

Q: How mobile is each atom in the crystal?
A: For experimental (PDB) structures, the B-factor (temperature factor) quantifies the positional spread of each atom in the crystal — a combination of thermal vibration and static disorder — in units of Å². High B-factors mark flexible loops or poorly resolved regions; low B-factors mark the rigid, well-ordered core.

Q: How big and how compact is the whole molecule?
A: Three whole-structure scalars: the radius of gyration (RMS distance of Cα from centroid, in Å), the count of Cα–Cα contacts (pairs closer than 8 Å and separated by more than four residues in sequence — i.e. tertiary, not local, contacts), and the bounding-box dimensions. Together they distinguish compact globular folds from extended fibres or disordered chains.

Q: What does the local fold look like, residue by residue?
A: A 3Di character summarizes, for each residue, the relative orientation of the Cα frame of its nearest spatial neighbor. Because it encodes fold topology rather than chemistry, 3Di alignments detect remote structural similarity that sequence alignment misses.

Q: How confident is the AlphaFold model at each residue?
A: For AlphaFold models, the B-factor field carries pLDDT — the model's own estimate of local accuracy on a 0–100 scale. Regions with pLDDT<50 should be treated as essentially unmodeled; they often correspond to intrinsically disordered segments.